Protein AF-A0A9X8H339-F1 (afdb_monomer)

Nearest PDB structures (foldseek):
  8std-assembly3_F  TM=6.159E-01  e=7.248E-11  Lactiplantibacillus plantarum WCFS1
  8soq-assembly2_D  TM=6.393E-01  e=2.946E-10  Lactiplantibacillus plantarum WCFS1
  8soq-assembly2_C  TM=6.244E-01  e=1.660E-10  Lactiplantibacillus plantarum WCFS1
  7mj0-assembly1_B  TM=6.118E-01  e=1.207E-10  Lactiplantibacillus plantarum WCFS1
  7mj0-assembly1_A  TM=6.128E-01  e=2.433E-10  Lactiplantibacillus plantarum WCFS1

Radius of gyration: 18.43 Å; Cα contacts (8 Å, |Δi|>4): 310; chains: 1; bounding box: 50×39×45 Å

Structure (mmCIF, N/CA/C/O backbone):
data_AF-A0A9X8H339-F1
#
_entry.id   AF-A0A9X8H339-F1
#
loop_
_atom_site.group_PDB
_atom_site.id
_atom_site.type_symbol
_atom_site.label_atom_id
_atom_site.label_alt_id
_atom_site.label_comp_id
_atom_site.label_asym_id
_atom_site.label_entity_id
_atom_site.label_seq_id
_atom_site.pdbx_PDB_ins_code
_atom_site.Cartn_x
_atom_site.Cartn_y
_atom_site.Cartn_z
_atom_site.occupancy
_atom_site.B_iso_or_equiv
_atom_site.auth_seq_id
_atom_site.auth_comp_id
_atom_site.auth_asym_id
_atom_site.auth_atom_id
_atom_site.pdbx_PDB_model_num
ATOM 1 N N . MET A 1 1 ? 5.764 -16.247 20.540 1.00 31.31 1 MET A N 1
ATOM 2 C CA . MET A 1 1 ? 5.070 -14.943 20.572 1.00 31.31 1 MET A CA 1
ATOM 3 C C . MET A 1 1 ? 5.717 -14.069 19.507 1.00 31.31 1 MET A C 1
ATOM 5 O O . MET A 1 1 ? 6.864 -13.682 19.676 1.00 31.31 1 MET A O 1
ATOM 9 N N . MET A 1 2 ? 5.077 -13.916 18.345 1.00 31.98 2 MET A N 1
ATOM 10 C CA . MET A 1 2 ? 5.675 -13.228 17.196 1.00 31.98 2 MET A CA 1
ATOM 11 C C . MET A 1 2 ? 5.585 -11.720 17.441 1.00 31.98 2 MET A C 1
ATOM 13 O O . MET A 1 2 ? 4.500 -11.147 17.387 1.00 31.98 2 MET A O 1
ATOM 17 N N . VAL A 1 3 ? 6.707 -11.090 17.791 1.00 35.66 3 VAL A N 1
ATOM 18 C CA . VAL A 1 3 ? 6.787 -9.631 17.896 1.00 35.66 3 VAL A CA 1
ATOM 19 C C . VAL A 1 3 ? 6.711 -9.101 16.470 1.00 35.66 3 VAL A C 1
ATOM 21 O O . VAL A 1 3 ? 7.669 -9.224 15.710 1.00 35.66 3 VAL A O 1
ATOM 24 N N . LEU A 1 4 ? 5.550 -8.580 16.073 1.00 46.91 4 LEU A N 1
ATOM 25 C CA . LEU A 1 4 ? 5.423 -7.888 14.796 1.00 46.91 4 LEU A CA 1
ATOM 26 C C . LEU A 1 4 ? 6.409 -6.704 14.808 1.00 46.91 4 LEU A C 1
ATOM 28 O O . LEU A 1 4 ? 6.420 -5.944 15.782 1.00 46.91 4 LEU A O 1
ATOM 32 N N . PRO A 1 5 ? 7.263 -6.538 13.781 1.00 50.25 5 PRO A N 1
ATOM 33 C CA . PRO A 1 5 ? 8.144 -5.381 13.703 1.00 50.25 5 PRO A CA 1
ATOM 34 C C . PRO A 1 5 ? 7.311 -4.093 13.759 1.00 50.25 5 PRO A C 1
ATOM 36 O O . PRO A 1 5 ? 6.172 -4.051 13.291 1.00 50.25 5 PRO A O 1
ATOM 39 N N . LYS A 1 6 ? 7.884 -3.027 14.333 1.00 44.62 6 LYS A N 1
ATOM 40 C CA . LYS A 1 6 ? 7.207 -1.759 14.690 1.00 44.62 6 LYS A CA 1
ATOM 41 C C . LYS A 1 6 ? 6.506 -1.021 13.528 1.00 44.62 6 LYS A C 1
ATOM 43 O O . LYS A 1 6 ? 5.862 -0.006 13.765 1.00 44.62 6 LYS A O 1
ATOM 48 N N . ALA A 1 7 ? 6.593 -1.521 12.297 1.00 52.75 7 ALA A N 1
ATOM 49 C CA . ALA A 1 7 ? 5.970 -0.975 11.094 1.00 52.75 7 ALA A CA 1
ATOM 50 C C . ALA A 1 7 ? 4.783 -1.823 10.590 1.00 52.75 7 ALA A C 1
ATOM 52 O O . ALA A 1 7 ? 4.589 -1.967 9.387 1.00 52.75 7 ALA A O 1
ATOM 53 N N . CYS A 1 8 ? 3.987 -2.427 11.478 1.00 55.97 8 CYS A N 1
ATOM 54 C CA . CYS A 1 8 ? 2.839 -3.208 11.024 1.00 55.97 8 CYS A CA 1
ATOM 55 C C . CYS A 1 8 ? 1.702 -2.269 10.583 1.00 55.97 8 CYS A C 1
ATOM 57 O O . CYS A 1 8 ? 1.096 -1.590 11.416 1.00 55.97 8 CYS A O 1
ATOM 59 N N . ALA A 1 9 ? 1.466 -2.201 9.270 1.00 64.31 9 ALA A N 1
ATOM 60 C CA . ALA A 1 9 ? 0.304 -1.567 8.667 1.00 64.31 9 ALA A CA 1
ATOM 61 C C . ALA A 1 9 ? -0.736 -2.640 8.314 1.00 64.31 9 ALA A C 1
ATOM 63 O O . ALA A 1 9 ? -0.375 -3.664 7.736 1.00 64.31 9 ALA A O 1
ATOM 64 N N . VAL A 1 10 ? -2.009 -2.426 8.643 1.00 66.06 10 VAL A N 1
ATOM 65 C CA . VAL A 1 10 ? -3.088 -3.352 8.282 1.00 66.06 10 VAL A CA 1
ATOM 66 C C . VAL A 1 10 ? -4.161 -2.626 7.507 1.00 66.06 10 VAL A C 1
ATOM 68 O O . VAL A 1 10 ? -4.623 -1.567 7.920 1.00 66.06 10 VAL A O 1
ATOM 71 N N . LEU A 1 11 ? -4.535 -3.225 6.384 1.00 70.75 11 LEU A N 1
ATOM 72 C CA . LEU A 1 11 ? -5.511 -2.732 5.433 1.00 70.75 11 LEU A CA 1
ATOM 73 C C . LEU A 1 11 ? -6.754 -3.623 5.490 1.00 70.75 11 LEU A C 1
ATOM 75 O O . LEU A 1 11 ? -6.644 -4.836 5.328 1.00 70.75 11 LEU A O 1
ATOM 79 N N . ALA A 1 12 ? -7.930 -3.023 5.658 1.00 66.69 12 ALA A N 1
ATOM 80 C CA . ALA A 1 12 ? -9.196 -3.692 5.382 1.00 66.69 12 ALA A CA 1
ATOM 81 C C . ALA A 1 12 ? -9.913 -2.988 4.233 1.00 66.69 12 ALA A C 1
ATOM 83 O O . ALA A 1 12 ? -10.006 -1.759 4.195 1.00 66.69 12 ALA A O 1
ATOM 84 N N . ARG A 1 13 ? -10.440 -3.792 3.308 1.00 69.12 13 ARG A N 1
ATOM 85 C CA . ARG A 1 13 ? -11.269 -3.336 2.196 1.00 69.12 13 ARG A CA 1
ATOM 86 C C . ARG A 1 13 ? -12.720 -3.736 2.448 1.00 69.12 13 ARG A C 1
ATOM 88 O O . ARG A 1 13 ? -12.998 -4.788 3.020 1.00 69.12 13 ARG A O 1
ATOM 95 N N . ARG A 1 14 ? -13.668 -2.899 2.035 1.00 61.62 14 ARG A N 1
ATOM 96 C CA . ARG A 1 14 ? -15.075 -3.288 1.913 1.00 61.62 14 ARG A CA 1
ATOM 97 C C . ARG A 1 14 ? -15.239 -4.089 0.619 1.00 61.62 14 ARG A C 1
ATOM 99 O O . ARG A 1 14 ? -14.966 -3.553 -0.452 1.00 61.62 14 ARG A O 1
ATOM 106 N N . SER A 1 15 ? -15.685 -5.347 0.700 1.00 49.88 15 SER A N 1
ATOM 107 C CA . SER A 1 15 ? -16.049 -6.130 -0.488 1.00 49.88 15 SER A CA 1
ATOM 108 C C . SER A 1 15 ? -17.088 -5.365 -1.316 1.00 49.88 15 SER A C 1
ATOM 110 O O . SER A 1 15 ? -18.237 -5.191 -0.911 1.00 49.88 15 SER A O 1
ATOM 112 N N . ALA A 1 16 ? -16.651 -4.837 -2.458 1.00 47.06 16 ALA A N 1
ATOM 113 C CA . ALA A 1 16 ? -17.465 -4.056 -3.379 1.00 47.06 16 ALA A CA 1
ATOM 114 C C . ALA A 1 16 ? -17.191 -4.511 -4.819 1.00 47.06 16 ALA A C 1
ATOM 116 O O . ALA A 1 16 ? -16.812 -3.724 -5.687 1.00 47.06 16 ALA A O 1
ATOM 117 N N . ARG A 1 17 ? -17.374 -5.806 -5.102 1.00 44.06 17 ARG A N 1
ATOM 118 C CA . ARG A 1 17 ? -17.583 -6.245 -6.487 1.00 44.06 17 ARG A CA 1
ATOM 119 C C . ARG A 1 17 ? -19.032 -5.926 -6.866 1.00 44.06 17 ARG A C 1
ATOM 121 O O . ARG A 1 17 ? -19.929 -6.689 -6.537 1.00 44.06 17 ARG A O 1
ATOM 128 N N . GLY A 1 18 ? -19.250 -4.779 -7.520 1.00 39.06 18 GLY A N 1
ATOM 129 C CA . GLY A 1 18 ? -20.513 -4.470 -8.213 1.00 39.06 18 GLY A CA 1
ATOM 130 C C . GLY A 1 18 ? -21.256 -3.182 -7.831 1.00 39.06 18 GLY A C 1
ATOM 131 O O . GLY A 1 18 ? -22.282 -2.906 -8.442 1.00 39.06 18 GLY A O 1
ATOM 132 N N . MET A 1 19 ? -20.779 -2.367 -6.882 1.00 38.16 19 MET A N 1
ATOM 133 C CA . MET A 1 19 ? -21.405 -1.062 -6.592 1.00 38.16 19 MET A CA 1
ATOM 134 C C . MET A 1 19 ? -20.791 0.053 -7.454 1.00 38.16 19 MET A C 1
ATOM 136 O O . MET A 1 19 ? -19.574 0.046 -7.669 1.00 38.16 19 MET A O 1
ATOM 140 N N . PRO A 1 20 ? -21.589 1.027 -7.939 1.00 36.12 20 PRO A N 1
ATOM 141 C CA . PRO A 1 20 ? -21.062 2.182 -8.649 1.00 36.12 20 PRO A CA 1
ATOM 142 C C . PRO A 1 20 ? -20.087 2.911 -7.726 1.00 36.12 20 PRO A C 1
ATOM 144 O O . PRO A 1 20 ? -20.455 3.384 -6.650 1.00 36.12 20 PRO A O 1
ATOM 147 N N . ARG A 1 21 ? -18.813 2.958 -8.133 1.00 48.00 21 ARG A N 1
ATOM 148 C CA . ARG A 1 21 ? -17.798 3.733 -7.425 1.00 48.00 21 ARG A CA 1
ATOM 149 C C . ARG A 1 21 ? -18.290 5.182 -7.461 1.00 48.00 21 ARG A C 1
ATOM 151 O O . ARG A 1 21 ? -18.420 5.732 -8.555 1.00 48.00 21 ARG A O 1
ATOM 158 N N . LEU A 1 22 ? -18.554 5.803 -6.308 1.00 44.34 22 LEU A N 1
ATOM 159 C CA . LEU A 1 22 ? -18.724 7.259 -6.182 1.00 44.34 22 LEU A CA 1
ATOM 160 C C . LEU A 1 22 ? -17.358 7.919 -6.446 1.00 44.34 22 LEU A C 1
ATOM 162 O O . LEU A 1 22 ? -16.719 8.490 -5.574 1.00 44.34 22 LEU A O 1
ATOM 166 N N . ARG A 1 23 ? -16.845 7.719 -7.661 1.00 48.94 23 ARG A N 1
ATOM 167 C CA . ARG A 1 23 ? -15.574 8.231 -8.169 1.00 48.94 23 ARG A CA 1
ATOM 168 C C . ARG A 1 23 ? -15.716 9.596 -8.769 1.00 48.94 23 ARG A C 1
ATOM 170 O O . ARG A 1 23 ? -14.714 10.259 -8.994 1.00 48.94 23 ARG A O 1
ATOM 177 N N . THR A 1 24 ? -16.939 9.984 -9.076 1.00 49.03 24 THR A N 1
ATOM 178 C CA . THR A 1 24 ? -17.231 11.320 -9.522 1.00 49.03 24 THR A CA 1
ATOM 179 C C . THR A 1 24 ? -17.075 12.197 -8.283 1.00 49.03 24 THR A C 1
ATOM 181 O O . THR A 1 24 ? -17.948 12.126 -7.416 1.00 49.03 24 THR A O 1
ATOM 184 N N . PRO A 1 25 ? -15.983 12.982 -8.130 1.00 56.19 25 PRO A N 1
ATOM 185 C CA . PRO A 1 25 ? -15.958 13.970 -7.062 1.00 56.19 25 PRO A CA 1
ATOM 186 C C . PRO A 1 25 ? -17.242 14.783 -7.199 1.00 56.19 25 PRO A C 1
ATOM 188 O O . PRO A 1 25 ? -17.664 15.050 -8.326 1.00 56.19 25 PRO A O 1
ATOM 191 N N . ILE A 1 26 ? -17.887 15.130 -6.084 1.00 57.97 26 ILE A N 1
ATOM 192 C CA . ILE A 1 26 ? -19.195 15.810 -6.074 1.00 57.97 26 ILE A CA 1
ATOM 193 C C . ILE A 1 26 ? -19.231 16.960 -7.094 1.00 57.97 26 ILE A C 1
ATOM 195 O O . ILE A 1 26 ? -20.193 17.097 -7.844 1.00 57.97 26 ILE A O 1
ATOM 199 N N . ARG A 1 27 ? -18.106 17.669 -7.256 1.00 48.25 27 ARG A N 1
ATOM 200 C CA . ARG A 1 27 ? -17.873 18.648 -8.324 1.00 48.25 27 ARG A CA 1
ATOM 201 C C . ARG A 1 27 ? -18.231 18.137 -9.731 1.00 48.25 27 ARG A C 1
ATOM 203 O O . ARG A 1 27 ? -19.024 18.759 -10.425 1.00 48.25 27 ARG A O 1
ATOM 210 N N . THR A 1 28 ? -17.682 17.007 -10.164 1.00 53.22 28 THR A N 1
ATOM 211 C CA . THR A 1 28 ? -17.949 16.404 -11.482 1.00 53.22 28 THR A CA 1
ATOM 212 C C . THR A 1 28 ? -19.387 15.869 -11.600 1.00 53.22 28 THR A C 1
ATOM 214 O O . THR A 1 28 ? -19.954 15.878 -12.692 1.00 53.22 28 THR A O 1
ATOM 217 N N . ALA A 1 29 ? -20.018 15.460 -10.493 1.00 57.97 29 ALA A N 1
ATOM 218 C CA . ALA A 1 29 ? -21.404 14.977 -10.484 1.00 57.97 29 ALA A CA 1
ATOM 219 C C . ALA A 1 29 ? -22.406 16.137 -10.623 1.00 57.97 29 ALA A C 1
ATOM 221 O O . ALA A 1 29 ? -23.411 16.019 -11.321 1.00 57.97 29 ALA A O 1
ATOM 222 N N . MET A 1 30 ? -22.085 17.293 -10.033 1.00 57.78 30 MET A N 1
ATOM 223 C CA . MET A 1 30 ? -22.832 18.539 -10.222 1.00 57.78 30 MET A CA 1
ATOM 224 C C . MET A 1 30 ? -22.674 19.074 -11.650 1.00 57.78 30 MET A C 1
ATOM 226 O O . MET A 1 30 ? -23.666 19.434 -12.279 1.00 57.78 30 MET A O 1
ATOM 230 N N . TYR A 1 31 ? -21.450 19.062 -12.201 1.00 56.56 31 TYR A N 1
ATOM 231 C CA . TYR A 1 31 ? -21.192 19.496 -13.585 1.00 56.56 31 TYR A CA 1
ATOM 232 C C . TYR A 1 31 ? -21.879 18.621 -14.642 1.00 56.56 31 TYR A C 1
ATOM 234 O O . TYR A 1 31 ? -22.196 19.113 -15.719 1.00 56.56 31 TYR A O 1
ATOM 242 N N . SER A 1 32 ? -22.128 17.345 -14.343 1.00 58.62 32 SER A N 1
ATOM 243 C CA . SER A 1 32 ? -22.865 16.426 -15.223 1.00 58.62 32 SER A CA 1
ATOM 244 C C . SER A 1 32 ? -24.382 16.420 -14.976 1.00 58.62 32 SER A C 1
ATOM 246 O O . SER A 1 32 ? -25.082 15.589 -15.548 1.00 58.62 32 SER A O 1
ATOM 248 N N . SER A 1 33 ? -24.896 17.329 -14.132 1.00 57.75 33 SER A N 1
ATOM 249 C CA . SER A 1 33 ? -26.310 17.415 -13.720 1.00 57.75 33 SER A CA 1
ATOM 250 C C . SER A 1 33 ? -26.872 16.129 -13.092 1.00 57.75 33 SER A C 1
ATOM 252 O O . SER A 1 33 ? -28.084 15.935 -13.049 1.00 57.75 33 SER A O 1
ATOM 254 N N . GLN A 1 34 ? -26.006 15.249 -12.580 1.00 63.75 34 GLN A N 1
ATOM 255 C CA . GLN A 1 34 ? -26.404 13.974 -11.974 1.00 63.75 34 GLN A CA 1
ATOM 256 C C . GLN A 1 34 ? -26.888 14.130 -10.523 1.00 63.75 34 GLN A C 1
ATOM 258 O O . GLN A 1 34 ? -27.568 13.247 -10.002 1.00 63.75 34 GLN A O 1
ATOM 263 N N . VAL A 1 35 ? -26.550 15.242 -9.861 1.00 71.00 35 VAL A N 1
ATOM 264 C CA . VAL A 1 35 ? -26.912 15.535 -8.465 1.00 71.00 35 VAL A CA 1
ATOM 265 C C . VAL A 1 35 ? -27.247 17.025 -8.332 1.00 71.00 35 VAL A C 1
ATOM 267 O O . VAL A 1 35 ? -26.540 17.869 -8.886 1.00 71.00 35 VAL A O 1
ATOM 270 N N . SER A 1 36 ? -28.323 17.365 -7.609 1.00 78.69 36 SER A N 1
ATOM 271 C CA . SER A 1 36 ? -28.657 18.762 -7.301 1.00 78.69 36 SER A CA 1
ATOM 272 C C . SER A 1 36 ? -27.658 19.362 -6.311 1.00 78.69 36 SER A C 1
ATOM 274 O O . SER A 1 36 ? -27.065 18.651 -5.503 1.00 78.69 36 SER A O 1
ATOM 276 N N . VAL A 1 37 ? -27.501 20.689 -6.331 1.00 76.25 37 VAL A N 1
ATOM 277 C CA . VAL A 1 37 ? -26.594 21.390 -5.405 1.00 76.25 37 VAL A CA 1
ATOM 278 C C . VAL A 1 37 ? -26.942 21.110 -3.944 1.00 76.25 37 VAL A C 1
ATOM 280 O O . VAL A 1 37 ? -26.048 20.839 -3.151 1.00 76.25 37 VAL A O 1
ATOM 283 N N . SER A 1 38 ? -28.236 21.108 -3.616 1.00 78.56 38 SER A N 1
ATOM 284 C CA . SER A 1 38 ? -28.731 20.796 -2.273 1.00 78.56 38 SER A CA 1
ATOM 285 C C . SER A 1 38 ? -28.337 19.390 -1.829 1.00 78.56 38 SER A C 1
ATOM 287 O O . SER A 1 38 ? -27.698 19.234 -0.799 1.00 78.56 38 SER A O 1
ATOM 289 N N . LYS A 1 39 ? -28.612 18.377 -2.657 1.00 77.31 39 LYS A N 1
ATOM 290 C CA . LYS A 1 39 ? -28.282 16.985 -2.347 1.00 77.31 39 LYS A CA 1
ATOM 291 C C . LYS A 1 39 ? -26.773 16.771 -2.218 1.00 77.31 39 LYS A C 1
ATOM 293 O O . LYS A 1 39 ? -26.328 16.071 -1.324 1.00 77.31 39 LYS A O 1
ATOM 298 N N . ALA A 1 40 ? -25.985 17.408 -3.082 1.00 68.38 40 ALA A N 1
ATOM 299 C CA . ALA A 1 40 ? -24.530 17.384 -2.999 1.00 68.38 40 ALA A CA 1
ATOM 300 C C . ALA A 1 40 ? -24.001 17.990 -1.685 1.00 68.38 40 ALA A C 1
ATOM 302 O O . ALA A 1 40 ? -23.026 17.484 -1.137 1.00 68.38 40 ALA A O 1
ATOM 303 N N . MET A 1 41 ? -24.630 19.060 -1.188 1.00 73.25 41 MET A N 1
ATOM 304 C CA . MET A 1 41 ? -24.301 19.666 0.106 1.00 73.25 41 MET A CA 1
ATOM 305 C C . MET A 1 41 ? -24.734 18.781 1.277 1.00 73.25 41 MET A C 1
ATOM 307 O O . MET A 1 41 ? -23.955 18.615 2.210 1.00 73.25 41 MET A O 1
ATOM 311 N N . ASP A 1 42 ? -25.916 18.170 1.209 1.00 77.94 42 ASP A N 1
ATOM 312 C CA . ASP A 1 42 ? -26.395 17.235 2.233 1.00 77.94 42 ASP A CA 1
ATOM 313 C C . ASP A 1 42 ? -25.473 16.008 2.333 1.00 77.94 42 ASP A C 1
ATOM 315 O O . ASP A 1 42 ? -25.023 15.659 3.424 1.00 77.94 42 ASP A O 1
ATOM 319 N N . ASP A 1 43 ? -25.104 15.414 1.192 1.00 70.38 43 ASP A N 1
ATOM 320 C CA . ASP A 1 43 ? -24.156 14.295 1.115 1.00 70.38 43 ASP A CA 1
ATOM 321 C C . ASP A 1 43 ? -22.758 14.699 1.634 1.00 70.38 43 ASP A C 1
ATOM 323 O O . ASP A 1 43 ? -22.074 13.900 2.272 1.00 70.38 43 ASP A O 1
ATOM 327 N N . TRP A 1 44 ? -22.323 15.942 1.391 1.00 68.12 44 TRP A N 1
ATOM 328 C CA . TRP A 1 44 ? -21.041 16.469 1.877 1.00 68.12 44 TRP A CA 1
ATOM 329 C C . TRP A 1 44 ? -21.029 16.701 3.394 1.00 68.12 44 TRP A C 1
ATOM 331 O O . TRP A 1 44 ? -20.048 16.374 4.067 1.00 68.12 44 TRP A O 1
ATOM 341 N N . ASN A 1 45 ? -22.118 17.241 3.937 1.00 74.00 45 ASN A N 1
ATOM 342 C CA . ASN A 1 45 ? -22.284 17.468 5.372 1.00 74.00 45 ASN A CA 1
AT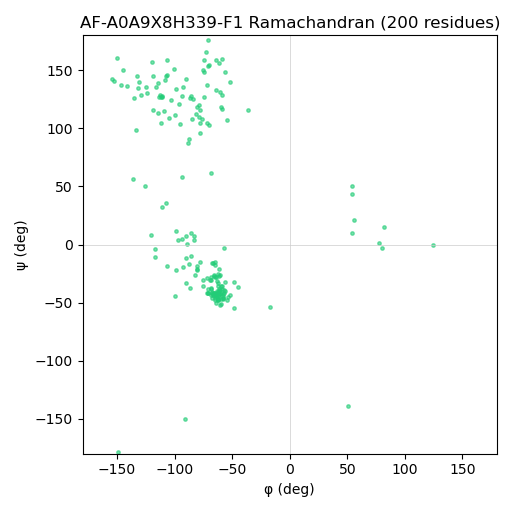OM 343 C C . ASN A 1 45 ? -22.487 16.147 6.127 1.00 74.00 45 ASN A C 1
ATOM 345 O O . ASN A 1 45 ? -22.057 16.011 7.264 1.00 74.00 45 ASN A O 1
ATOM 349 N N . ALA A 1 46 ? -23.056 15.123 5.489 1.00 68.75 46 ALA A N 1
ATOM 350 C CA . ALA A 1 46 ? -23.154 13.786 6.074 1.00 68.75 46 ALA A CA 1
ATOM 351 C C . ALA A 1 46 ? -21.788 13.087 6.256 1.00 68.75 46 ALA A C 1
ATOM 353 O O . ALA A 1 46 ? -21.698 12.108 6.993 1.00 68.75 46 ALA A O 1
ATOM 354 N N . LEU A 1 47 ? -20.726 13.571 5.595 1.00 62.41 47 LEU A N 1
ATOM 355 C CA . LEU A 1 47 ? -19.338 13.119 5.785 1.00 62.41 47 LEU A CA 1
ATOM 356 C C . LEU A 1 47 ? -18.596 13.905 6.880 1.00 62.41 47 LEU A C 1
ATOM 358 O O . LEU A 1 47 ? -17.396 13.698 7.082 1.00 62.41 47 LEU A O 1
ATOM 362 N N . GLU A 1 48 ? -19.268 14.861 7.519 1.00 64.81 48 GLU A N 1
ATOM 363 C CA . GLU A 1 48 ? -18.677 15.746 8.512 1.00 64.81 48 GLU A CA 1
ATOM 364 C C . GLU A 1 48 ? -18.363 15.002 9.824 1.00 64.81 48 GLU A C 1
ATOM 366 O O . GLU A 1 48 ? -18.928 13.958 10.131 1.00 64.81 48 GLU A O 1
ATOM 371 N N . TYR A 1 49 ? -17.370 15.524 10.544 1.00 60.09 49 TYR A N 1
ATOM 372 C CA . TYR A 1 49 ? -16.649 14.910 11.660 1.00 60.09 49 TYR A CA 1
ATOM 373 C C . TYR A 1 49 ? -17.467 14.016 12.610 1.00 60.09 49 TYR A C 1
ATOM 375 O O . TYR A 1 49 ? -18.253 14.515 13.413 1.00 60.09 49 TYR A O 1
ATOM 383 N N . ASP A 1 50 ? -17.130 12.723 12.651 1.00 63.50 50 ASP A N 1
ATOM 384 C CA . ASP A 1 50 ? -17.472 11.851 13.778 1.00 63.50 50 ASP A CA 1
ATOM 385 C C . ASP A 1 50 ? -16.391 12.015 14.861 1.00 63.50 50 ASP A C 1
ATOM 387 O O . ASP A 1 50 ? -15.242 11.579 14.708 1.00 63.50 50 ASP A O 1
ATOM 391 N N . VAL A 1 51 ? -16.743 12.678 15.964 1.00 61.56 51 VAL A N 1
ATOM 392 C CA . VAL A 1 51 ? -15.959 12.610 17.202 1.00 61.56 51 VAL A CA 1
ATOM 393 C C . VAL A 1 51 ? -16.322 11.295 17.884 1.00 61.56 51 VAL A C 1
ATOM 395 O O . VAL A 1 51 ? -17.445 11.111 18.349 1.00 61.56 51 VAL A O 1
ATOM 398 N N . LEU A 1 52 ? -15.376 10.359 17.898 1.00 72.56 52 LEU A N 1
ATOM 399 C CA . LEU A 1 52 ? -15.515 9.096 18.609 1.00 72.56 52 LEU A CA 1
ATOM 400 C C . LEU A 1 52 ? -15.032 9.300 20.039 1.00 72.56 52 LEU A C 1
ATOM 402 O O . LEU A 1 52 ? -13.841 9.145 20.332 1.00 72.56 52 LEU A O 1
ATOM 406 N N . GLU A 1 53 ? -15.979 9.664 20.902 1.00 71.81 53 GLU A N 1
ATOM 407 C CA . GLU A 1 53 ? -15.732 9.929 22.322 1.00 71.81 53 GLU A CA 1
ATOM 408 C C . GLU A 1 53 ? -14.553 10.913 22.505 1.00 71.81 53 GLU A C 1
ATOM 410 O O . GLU A 1 53 ? -14.420 11.870 21.743 1.00 71.81 53 GLU A O 1
ATOM 415 N N . ASP A 1 54 ? -13.670 10.677 23.480 1.00 78.25 54 ASP A N 1
ATOM 416 C CA . ASP A 1 54 ? -12.536 11.560 23.789 1.00 78.25 54 ASP A CA 1
ATOM 417 C C . ASP A 1 54 ? -11.206 11.115 23.145 1.00 78.25 54 ASP A C 1
ATOM 419 O O . ASP A 1 54 ? -10.159 11.711 23.404 1.00 78.25 54 ASP A O 1
ATOM 423 N N . PHE A 1 55 ? -11.201 10.058 22.321 1.00 78.06 55 PHE A N 1
ATOM 424 C CA . PHE A 1 55 ? -9.954 9.422 21.862 1.00 78.06 55 PHE A CA 1
ATOM 425 C C . PHE A 1 55 ? -9.696 9.487 20.351 1.00 78.06 55 PHE A C 1
ATOM 427 O O . PHE A 1 55 ? -8.579 9.172 19.918 1.00 78.06 55 PHE A O 1
ATOM 434 N N . ALA A 1 56 ? -10.672 9.895 19.531 1.00 82.81 56 ALA A N 1
ATOM 435 C CA . ALA A 1 56 ? -10.447 10.130 18.106 1.00 82.81 56 ALA A CA 1
ATOM 436 C C . ALA A 1 56 ? -11.425 11.141 17.497 1.00 82.81 56 ALA A C 1
ATOM 438 O O . ALA A 1 56 ? -12.620 11.136 17.771 1.00 82.81 56 ALA A O 1
ATOM 439 N N . LYS A 1 57 ? -10.908 11.964 16.584 1.00 84.81 57 LYS A N 1
ATOM 440 C CA . LYS A 1 57 ? -11.697 12.844 15.722 1.00 84.81 57 LYS A CA 1
ATOM 441 C C . LYS A 1 57 ? -11.438 12.440 14.279 1.00 84.81 57 LYS A C 1
ATOM 443 O O . LYS A 1 57 ? -10.298 12.539 13.837 1.00 84.81 57 LYS A O 1
ATOM 448 N N . LEU A 1 58 ? -12.468 11.969 13.581 1.00 84.12 58 LEU A N 1
ATOM 449 C CA . LEU A 1 58 ? -12.337 11.476 12.211 1.00 84.12 58 LEU A CA 1
ATOM 450 C C . LEU A 1 58 ? -12.643 12.577 11.199 1.00 84.12 58 LEU A C 1
ATOM 452 O O . LEU A 1 58 ? -13.708 13.187 11.250 1.00 84.12 58 LEU A O 1
ATOM 456 N N . ASP A 1 59 ? -11.741 12.797 10.243 1.00 83.12 59 ASP A N 1
ATOM 457 C CA . ASP A 1 59 ? -12.017 13.638 9.071 1.00 83.12 59 ASP A CA 1
ATOM 458 C C . ASP A 1 59 ? -12.626 12.793 7.941 1.00 83.12 59 ASP A C 1
ATOM 460 O O . ASP A 1 59 ? -11.927 12.281 7.059 1.00 83.12 59 ASP A O 1
ATOM 464 N N . GLY A 1 60 ? -13.955 12.641 7.962 1.00 77.88 60 GLY A N 1
ATOM 465 C CA . GLY A 1 60 ? -14.702 11.873 6.956 1.00 77.88 60 GLY A CA 1
ATOM 466 C C . GLY A 1 60 ? -14.650 12.468 5.543 1.00 77.88 60 GLY A C 1
ATOM 467 O O . GLY A 1 60 ? -14.870 11.758 4.561 1.00 77.88 60 GLY A O 1
ATOM 468 N N . GLN A 1 61 ? -14.277 13.742 5.408 1.00 77.38 61 GLN A N 1
ATOM 469 C CA . GLN A 1 61 ? -14.158 14.428 4.121 1.00 77.38 61 GLN A CA 1
ATOM 470 C C . GLN A 1 61 ? -12.761 14.303 3.499 1.00 77.38 6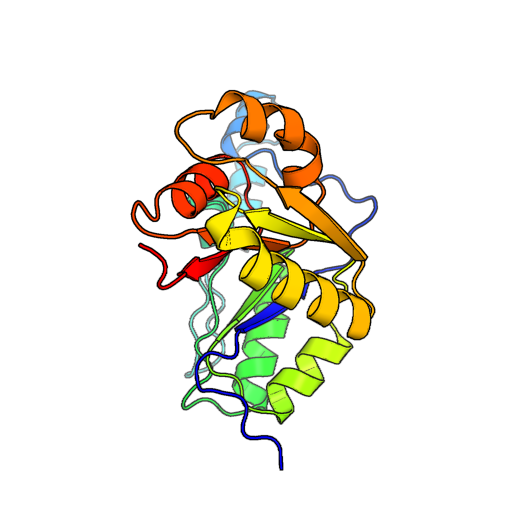1 GLN A C 1
ATOM 472 O O . GLN A 1 61 ? -12.583 14.635 2.322 1.00 77.38 61 GLN A O 1
ATOM 477 N N . ARG A 1 62 ? -11.755 13.819 4.240 1.00 81.50 62 ARG A N 1
ATOM 478 C CA . ARG A 1 62 ? -10.370 13.739 3.752 1.00 81.50 62 ARG A CA 1
ATOM 479 C C . ARG A 1 62 ? -10.258 12.980 2.436 1.00 81.50 62 ARG A C 1
ATOM 481 O O . ARG A 1 62 ? -9.663 13.498 1.495 1.00 81.50 62 ARG A O 1
ATOM 488 N N . ALA A 1 63 ? -10.888 11.808 2.338 1.00 78.50 63 ALA A N 1
ATOM 489 C CA . ALA A 1 63 ? -10.845 10.985 1.132 1.00 78.50 63 ALA A CA 1
ATOM 490 C C . ALA A 1 63 ? -11.395 11.724 -0.099 1.00 78.50 63 ALA A C 1
ATOM 492 O O . ALA A 1 63 ? -10.813 11.632 -1.178 1.00 78.50 63 ALA A O 1
ATOM 493 N N . ALA A 1 64 ? -12.457 12.518 0.064 1.00 75.50 64 ALA A N 1
ATOM 494 C CA . ALA A 1 64 ? -13.022 13.320 -1.018 1.00 75.50 64 ALA A CA 1
ATOM 495 C C . ALA A 1 64 ? -12.085 14.458 -1.465 1.00 75.50 64 ALA A C 1
ATOM 497 O O . ALA A 1 64 ? -12.098 14.837 -2.636 1.00 75.50 64 ALA A O 1
ATOM 498 N N . ARG A 1 65 ? -11.263 14.996 -0.552 1.00 79.25 65 ARG A N 1
ATOM 499 C CA . ARG A 1 65 ? -10.317 16.088 -0.844 1.00 79.25 65 ARG A CA 1
ATOM 500 C C . ARG A 1 65 ? -8.968 15.598 -1.371 1.00 79.25 65 ARG A C 1
ATOM 502 O O . ARG A 1 65 ? -8.385 16.261 -2.222 1.00 79.25 65 ARG A O 1
ATOM 509 N N . THR A 1 66 ? -8.459 14.474 -0.866 1.00 77.50 66 THR A N 1
ATOM 510 C CA . THR A 1 66 ? -7.083 14.009 -1.129 1.00 77.50 66 THR A CA 1
ATOM 511 C C . THR A 1 66 ? -7.009 12.678 -1.872 1.00 77.50 66 THR A C 1
ATOM 513 O O . THR A 1 66 ? -5.914 12.225 -2.184 1.00 77.50 66 THR A O 1
ATOM 516 N N . GLY A 1 67 ? -8.144 12.024 -2.135 1.00 73.81 67 GLY A N 1
ATOM 517 C CA . GLY A 1 67 ? -8.201 10.720 -2.801 1.00 73.81 67 GLY A CA 1
ATOM 518 C C . GLY A 1 67 ? -7.845 9.525 -1.909 1.00 73.81 67 GLY A C 1
ATOM 519 O O . GLY A 1 67 ? -7.859 8.398 -2.396 1.00 73.81 67 GLY A O 1
ATOM 520 N N . PHE A 1 68 ? -7.549 9.743 -0.621 1.00 77.69 68 PHE A N 1
ATOM 521 C CA . PHE A 1 68 ? -7.203 8.686 0.334 1.00 77.69 68 PHE A CA 1
ATOM 522 C C . PHE A 1 68 ? -7.711 9.027 1.750 1.00 77.69 68 PHE A C 1
ATOM 524 O O . PHE A 1 68 ? -7.589 10.185 2.162 1.00 77.69 68 PHE A O 1
ATOM 531 N N . PRO A 1 69 ? -8.295 8.066 2.492 1.00 82.31 69 PRO A N 1
ATOM 532 C CA . PRO A 1 69 ? -8.825 8.296 3.838 1.00 82.31 69 PRO A CA 1
ATOM 533 C C . PRO A 1 69 ? -7.729 8.505 4.888 1.00 82.31 69 PRO A C 1
ATOM 535 O O . PRO A 1 69 ? -6.534 8.407 4.610 1.00 82.31 69 PRO A O 1
ATOM 538 N N . GLU A 1 70 ? -8.131 8.806 6.123 1.00 85.00 70 GLU A N 1
ATOM 539 C CA . GLU A 1 70 ? -7.186 8.856 7.240 1.00 85.00 70 GLU A CA 1
ATOM 540 C C . GLU A 1 70 ? -6.546 7.493 7.532 1.00 85.00 70 GLU A C 1
ATOM 542 O O . GLU A 1 70 ? -7.059 6.431 7.176 1.00 85.00 70 GLU A O 1
ATOM 547 N N . VAL A 1 71 ? -5.393 7.545 8.194 1.00 87.62 71 VAL A N 1
ATOM 548 C CA . VAL A 1 71 ? -4.670 6.367 8.668 1.00 87.62 71 VAL A CA 1
ATOM 549 C C . VAL A 1 71 ? -4.703 6.359 10.188 1.00 87.62 71 VAL A C 1
ATOM 551 O O . VAL A 1 71 ? -4.324 7.336 10.833 1.00 87.62 71 VAL A O 1
ATOM 554 N N . VAL A 1 72 ? -5.118 5.237 10.771 1.00 88.75 72 VAL A N 1
ATOM 555 C CA . VAL A 1 72 ? -5.196 5.061 12.220 1.00 88.75 72 VAL A CA 1
ATOM 556 C C . VAL A 1 72 ? -3.803 4.802 12.782 1.00 88.75 72 VAL A C 1
ATOM 558 O O . VAL A 1 72 ? -3.175 3.783 12.501 1.00 88.75 72 VAL A O 1
ATOM 561 N N . TYR A 1 73 ? -3.305 5.709 13.613 1.00 89.12 73 TYR A N 1
ATOM 562 C CA . TYR A 1 73 ? -2.119 5.451 14.428 1.00 89.12 73 TYR A CA 1
ATOM 563 C C . TYR A 1 73 ? -2.516 4.656 15.679 1.00 89.12 73 TYR A C 1
ATOM 565 O O . TYR A 1 73 ? -3.243 5.188 16.522 1.00 89.12 73 TYR A O 1
ATOM 573 N N . SER A 1 74 ? -2.081 3.397 15.796 1.00 88.81 74 SER A N 1
ATOM 574 C CA . SER A 1 74 ? -2.581 2.469 16.832 1.00 88.81 74 SER A CA 1
ATOM 575 C C . SER A 1 74 ? -1.754 2.458 18.116 1.00 88.81 74 SER A C 1
ATOM 577 O O . SER A 1 74 ? -2.245 2.026 19.154 1.00 88.81 74 SER A O 1
ATOM 579 N N . GLU A 1 75 ? -0.507 2.929 18.081 1.00 88.44 75 GLU A N 1
ATOM 580 C CA . GLU A 1 75 ? 0.343 2.935 19.273 1.00 88.44 75 GLU A CA 1
ATOM 581 C C . GLU A 1 75 ? -0.237 3.864 20.351 1.00 88.44 75 GLU A C 1
ATOM 583 O O . GLU A 1 75 ? -0.654 4.990 20.070 1.00 88.44 75 GLU A O 1
ATOM 588 N N . GLY A 1 76 ? -0.286 3.362 21.586 1.00 87.12 76 GLY A N 1
ATOM 589 C CA . GLY A 1 76 ? -0.897 4.050 22.724 1.00 87.12 76 GLY A CA 1
ATOM 590 C C . GLY A 1 76 ? -2.425 3.944 22.798 1.00 87.12 76 GLY A C 1
ATOM 591 O O . GLY A 1 76 ? -2.995 4.435 23.768 1.00 87.12 76 GLY A O 1
ATOM 592 N N . LYS A 1 77 ? -3.090 3.300 21.826 1.00 88.50 77 LYS A N 1
ATOM 593 C CA . LYS A 1 77 ? -4.537 3.027 21.858 1.00 88.50 77 LYS A CA 1
ATOM 594 C C . LYS A 1 77 ? -4.826 1.590 22.282 1.00 88.50 77 LYS A C 1
ATOM 596 O O . LYS A 1 77 ? -4.039 0.681 22.014 1.00 88.50 77 LYS A O 1
ATOM 601 N N . THR A 1 78 ? -5.978 1.377 22.912 1.00 90.25 78 THR A N 1
ATOM 602 C CA . THR A 1 78 ? -6.471 0.027 23.217 1.00 90.25 78 THR A CA 1
ATOM 603 C C . THR A 1 78 ? -7.010 -0.657 21.956 1.00 90.25 78 THR A C 1
ATOM 605 O O . THR A 1 78 ? -7.375 0.002 20.980 1.00 90.25 78 THR A O 1
ATOM 608 N N . THR A 1 79 ? -7.091 -1.991 21.968 1.00 87.56 79 THR A N 1
ATOM 609 C CA . THR A 1 79 ? -7.666 -2.774 20.858 1.00 87.56 79 THR A CA 1
ATOM 610 C C . THR A 1 79 ? -9.095 -2.332 20.532 1.00 87.56 79 THR A C 1
ATOM 612 O O . THR A 1 79 ? -9.432 -2.185 19.356 1.00 87.56 79 THR A O 1
ATOM 615 N N . ASP A 1 80 ? -9.905 -2.041 21.551 1.00 87.50 80 ASP A N 1
ATOM 616 C CA . ASP A 1 80 ? -11.284 -1.575 21.374 1.00 87.50 80 ASP A CA 1
ATOM 617 C C . ASP A 1 80 ? -11.330 -0.190 20.729 1.00 87.50 80 ASP A C 1
ATOM 619 O O . ASP A 1 80 ? -12.065 0.009 19.768 1.00 87.50 80 ASP A O 1
ATOM 623 N N . GLN A 1 81 ? -10.480 0.746 21.166 1.00 89.31 81 GLN A N 1
ATOM 624 C CA . GLN A 1 81 ? -10.395 2.076 20.553 1.00 89.31 81 GLN A CA 1
ATOM 625 C C . GLN A 1 81 ? -10.028 1.991 19.070 1.00 89.31 81 GLN A C 1
ATOM 627 O O . GLN A 1 81 ? -10.667 2.626 18.231 1.00 89.31 81 GLN A O 1
ATOM 632 N N . VAL A 1 82 ? -9.018 1.185 18.724 1.00 88.56 82 VAL A N 1
ATOM 633 C CA . VAL A 1 82 ? -8.600 1.004 17.325 1.00 88.56 82 VAL A CA 1
ATOM 634 C C . VAL A 1 82 ? -9.716 0.361 16.503 1.00 88.56 82 VAL A C 1
ATOM 636 O O . VAL A 1 82 ? -9.987 0.801 15.386 1.00 88.56 82 VAL A O 1
ATOM 639 N N . THR A 1 83 ? -10.401 -0.637 17.058 1.00 84.69 83 THR A N 1
ATOM 640 C CA . THR A 1 83 ? -11.509 -1.322 16.383 1.00 84.69 83 THR A CA 1
ATOM 641 C C . THR A 1 83 ? -12.683 -0.376 16.146 1.00 84.69 83 THR A C 1
ATOM 643 O O . THR A 1 83 ? -13.179 -0.302 15.023 1.00 84.69 83 THR A O 1
ATOM 646 N N . THR A 1 84 ? -13.079 0.407 17.150 1.00 87.75 84 THR A N 1
ATOM 647 C CA . THR A 1 84 ? -14.142 1.415 17.037 1.00 87.75 84 THR A CA 1
ATOM 648 C C . THR A 1 84 ? -13.822 2.439 15.951 1.00 87.75 84 THR A C 1
ATOM 650 O O . THR A 1 84 ? -14.677 2.724 15.110 1.00 87.75 84 THR A O 1
ATOM 653 N N . ILE A 1 85 ? -12.575 2.923 15.897 1.00 88.50 85 ILE A N 1
ATOM 654 C CA . ILE A 1 85 ? -12.117 3.833 14.839 1.00 88.50 85 ILE A CA 1
ATOM 655 C C . ILE A 1 85 ? -12.243 3.175 13.461 1.00 88.50 85 ILE A C 1
ATOM 657 O O . ILE A 1 85 ? -12.854 3.746 12.559 1.00 88.50 85 ILE A O 1
ATOM 661 N N . LEU A 1 86 ? -11.701 1.968 13.283 1.00 85.06 86 LEU A N 1
ATOM 662 C CA . LEU A 1 86 ? -11.716 1.280 11.990 1.00 85.06 86 LEU A CA 1
ATOM 663 C C . LEU A 1 86 ? -13.140 0.974 11.509 1.00 85.06 86 LEU A C 1
ATOM 665 O O . LEU A 1 86 ? -13.438 1.149 10.327 1.00 85.06 86 LEU A O 1
ATOM 669 N N . VAL A 1 87 ? -14.030 0.555 12.413 1.00 82.31 87 VAL A N 1
ATOM 670 C CA . VAL A 1 87 ? -15.443 0.289 12.108 1.00 82.31 87 VAL A CA 1
ATOM 671 C C . VAL A 1 87 ? -16.166 1.570 11.700 1.00 82.31 87 VAL A C 1
ATOM 673 O O . VAL A 1 87 ? -16.897 1.559 10.709 1.00 82.31 87 VAL A O 1
ATOM 676 N N . ALA A 1 88 ? -15.945 2.678 12.411 1.00 84.06 88 ALA A N 1
ATOM 677 C CA . ALA A 1 88 ? -16.516 3.970 12.046 1.00 84.06 88 ALA A CA 1
ATOM 678 C C . ALA A 1 88 ? -16.018 4.437 10.670 1.00 84.06 88 ALA A C 1
ATOM 680 O O . ALA A 1 88 ? -16.826 4.757 9.799 1.00 84.06 88 ALA A O 1
ATOM 681 N N . MET A 1 89 ? -14.707 4.369 10.419 1.00 83.50 89 MET A N 1
ATOM 682 C CA . MET A 1 89 ? -14.120 4.756 9.133 1.00 83.50 89 MET A CA 1
ATOM 683 C C . MET A 1 89 ? -14.617 3.891 7.967 1.00 83.50 89 MET A C 1
ATOM 685 O O . MET A 1 89 ? -14.788 4.406 6.862 1.00 83.50 89 MET A O 1
ATOM 689 N N . LYS A 1 90 ? -14.902 2.600 8.190 1.00 79.56 90 LYS A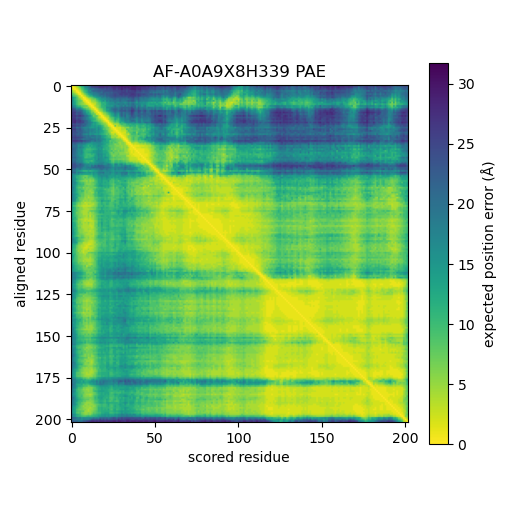 N 1
ATOM 690 C CA . LYS A 1 90 ? -15.419 1.677 7.160 1.00 79.56 90 LYS A CA 1
ATOM 691 C C . LYS A 1 90 ? -16.847 2.019 6.701 1.00 79.56 90 LYS A C 1
ATOM 693 O O . LYS A 1 90 ? -17.277 1.536 5.651 1.00 79.56 90 LYS A O 1
ATOM 698 N N . LYS A 1 91 ? -17.591 2.855 7.443 1.00 78.00 91 LYS A N 1
ATOM 699 C CA . LYS A 1 91 ? -18.930 3.323 7.034 1.00 78.00 91 LYS A CA 1
ATOM 700 C C . LYS A 1 91 ? -18.864 4.197 5.782 1.00 78.00 91 LYS A C 1
ATOM 702 O O . LYS A 1 91 ? -19.688 4.035 4.883 1.00 78.00 91 LYS A O 1
ATOM 707 N N . THR A 1 92 ? -17.874 5.084 5.724 1.00 74.81 92 THR A N 1
ATOM 708 C CA . THR A 1 92 ? -17.724 6.100 4.672 1.00 74.81 92 THR A CA 1
ATOM 709 C C . THR A 1 92 ? -16.591 5.791 3.696 1.00 74.81 92 THR A C 1
ATOM 711 O O . THR A 1 92 ? -16.607 6.296 2.576 1.00 74.81 92 THR A O 1
ATOM 714 N N . ASN A 1 93 ? -15.644 4.921 4.066 1.00 75.31 93 ASN A N 1
ATOM 715 C CA . ASN A 1 93 ? -14.469 4.616 3.252 1.00 75.31 93 ASN A CA 1
ATOM 716 C C . ASN A 1 93 ? -14.455 3.166 2.756 1.00 75.31 93 ASN A C 1
ATOM 718 O O . ASN A 1 93 ? -14.745 2.223 3.491 1.00 75.31 93 ASN A O 1
ATOM 722 N N . GLU A 1 94 ? -14.059 2.980 1.493 1.00 73.38 94 GLU A N 1
ATOM 723 C CA . GLU A 1 94 ? -13.853 1.648 0.899 1.00 73.38 94 GLU A CA 1
ATOM 724 C C . GLU A 1 94 ? -12.636 0.935 1.508 1.00 73.38 94 GLU A C 1
ATOM 726 O O . GLU A 1 94 ? -12.600 -0.292 1.596 1.00 73.38 94 GLU A O 1
ATOM 731 N N . ILE A 1 95 ? -11.646 1.722 1.925 1.00 77.31 95 ILE A N 1
ATOM 732 C CA . ILE A 1 95 ? -10.348 1.298 2.436 1.00 77.31 95 ILE A CA 1
ATOM 733 C C . ILE A 1 95 ? -10.150 1.932 3.812 1.00 77.31 95 ILE A C 1
ATOM 735 O O . ILE A 1 95 ? -10.403 3.119 3.987 1.00 77.31 95 ILE A O 1
ATOM 739 N N . VAL A 1 96 ? -9.667 1.157 4.780 1.00 82.88 96 VAL A N 1
ATOM 740 C CA . VAL A 1 96 ? -9.198 1.667 6.075 1.00 82.88 96 VAL A CA 1
ATOM 741 C C . VAL A 1 96 ? -7.833 1.077 6.389 1.00 82.88 96 VAL A C 1
ATOM 743 O O . VAL A 1 96 ? -7.588 -0.098 6.108 1.00 82.88 96 VAL A O 1
ATOM 746 N N . LEU A 1 97 ? -6.939 1.892 6.950 1.00 85.25 97 LEU A N 1
ATOM 747 C CA . LEU A 1 97 ? -5.569 1.487 7.247 1.00 85.25 97 LEU A CA 1
ATOM 748 C C . LEU A 1 97 ? -5.194 1.869 8.677 1.00 85.25 97 LEU A C 1
ATOM 750 O O . LEU A 1 97 ? -5.439 2.995 9.104 1.00 85.25 97 LEU A O 1
ATOM 754 N N . ALA A 1 98 ? -4.572 0.943 9.400 1.00 87.00 98 ALA A N 1
ATOM 755 C CA . ALA A 1 98 ? -3.991 1.176 10.718 1.00 87.00 98 ALA A CA 1
ATOM 756 C C . ALA A 1 98 ? -2.486 0.918 10.692 1.00 87.00 98 ALA A C 1
ATOM 758 O O . ALA A 1 98 ? -2.044 0.013 10.000 1.00 87.00 98 ALA A O 1
ATOM 759 N N . THR A 1 99 ? -1.701 1.676 11.454 1.00 87.12 99 THR A N 1
ATOM 760 C CA . THR A 1 99 ? -0.246 1.509 11.608 1.00 87.12 99 THR A CA 1
ATOM 761 C C . THR A 1 99 ? 0.125 1.240 13.060 1.00 87.12 99 THR A C 1
ATOM 763 O O . THR A 1 99 ? -0.620 1.611 13.970 1.00 87.12 99 THR A O 1
ATOM 766 N N . ARG A 1 100 ? 1.291 0.613 13.269 1.00 85.19 100 ARG A N 1
ATOM 767 C CA . ARG A 1 100 ? 1.826 0.226 14.587 1.00 85.19 100 ARG A CA 1
ATOM 768 C C . ARG A 1 100 ? 0.842 -0.620 15.399 1.00 85.19 100 ARG A C 1
ATOM 770 O O . ARG A 1 100 ? 0.617 -0.373 16.580 1.00 85.19 100 ARG A O 1
ATOM 777 N N . VAL A 1 101 ? 0.212 -1.585 14.737 1.00 86.06 101 VAL A N 1
ATOM 778 C CA . VAL A 1 101 ? -0.814 -2.431 15.356 1.00 86.06 101 VAL A CA 1
ATOM 779 C C . VAL A 1 101 ? -0.216 -3.476 16.303 1.00 86.06 101 VAL A C 1
ATOM 781 O O . VAL A 1 101 ? 0.880 -3.990 16.071 1.00 86.06 101 VAL A O 1
ATOM 784 N N . SER A 1 102 ? -0.963 -3.825 17.354 1.00 84.19 102 SER A N 1
ATOM 785 C CA . SER A 1 102 ? -0.696 -5.022 18.156 1.00 84.19 102 SER A CA 1
ATOM 786 C C . SER A 1 102 ? -1.088 -6.291 17.384 1.00 84.19 102 SER A C 1
ATOM 788 O O . SER A 1 102 ? -1.803 -6.232 16.380 1.00 84.19 102 SER A O 1
ATOM 790 N N . ALA A 1 103 ? -0.640 -7.457 17.858 1.00 83.06 103 ALA A N 1
ATOM 791 C CA . ALA A 1 103 ? -1.015 -8.740 17.261 1.00 83.06 103 ALA A CA 1
ATOM 792 C C . ALA A 1 103 ? -2.538 -8.972 17.277 1.00 83.06 103 ALA A C 1
ATOM 794 O O . ALA 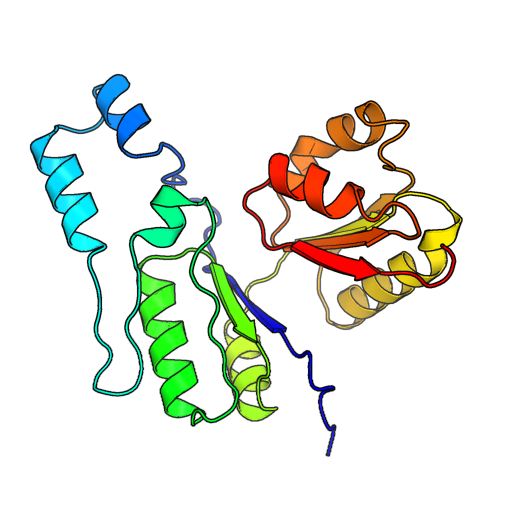A 1 103 ? -3.082 -9.492 16.303 1.00 83.06 103 ALA A O 1
ATOM 795 N N . ASP A 1 104 ? -3.222 -8.525 18.332 1.00 83.25 104 ASP A N 1
ATOM 796 C CA . ASP A 1 104 ? -4.672 -8.686 18.490 1.00 83.25 104 ASP A CA 1
ATOM 797 C C . ASP A 1 104 ? -5.444 -7.851 17.465 1.00 83.25 104 ASP A C 1
ATOM 799 O O . ASP A 1 104 ? -6.327 -8.360 16.774 1.00 83.25 104 ASP A O 1
ATOM 803 N N . VAL A 1 105 ? -5.047 -6.584 17.285 1.00 80.50 105 VAL A N 1
ATOM 804 C CA . VAL A 1 105 ? -5.610 -5.716 16.240 1.00 80.50 105 VAL A CA 1
ATOM 805 C C . VAL A 1 105 ? -5.335 -6.309 14.858 1.00 80.50 105 VAL A C 1
ATOM 807 O O . VAL A 1 105 ? -6.233 -6.364 14.020 1.00 80.50 105 VAL A O 1
ATOM 810 N N . ALA A 1 106 ? -4.116 -6.797 14.608 1.00 80.31 106 ALA A N 1
ATOM 811 C CA . ALA A 1 106 ? -3.773 -7.412 13.330 1.00 80.31 106 ALA A CA 1
ATOM 812 C C . ALA A 1 106 ? -4.644 -8.641 13.024 1.00 80.31 106 ALA A C 1
ATOM 814 O O . ALA A 1 106 ? -5.104 -8.795 11.892 1.00 80.31 106 ALA A O 1
ATOM 815 N N . ALA A 1 107 ? -4.893 -9.500 14.015 1.00 80.25 107 ALA A N 1
ATOM 816 C CA . ALA A 1 107 ? -5.759 -10.666 13.867 1.00 80.25 107 ALA A CA 1
ATOM 817 C C . ALA A 1 107 ? -7.212 -10.266 13.565 1.00 80.25 107 ALA A C 1
ATOM 819 O O . ALA A 1 107 ? -7.822 -10.818 12.647 1.00 80.25 107 ALA A O 1
ATOM 820 N N . LEU A 1 108 ? -7.738 -9.263 14.274 1.00 76.62 108 LEU A N 1
ATOM 821 C CA . LEU A 1 108 ? -9.094 -8.755 14.063 1.00 76.62 108 LEU A CA 1
ATOM 822 C C . LEU A 1 108 ? -9.271 -8.185 12.656 1.00 76.62 108 LEU A C 1
ATOM 824 O O . LEU A 1 108 ? -10.239 -8.510 11.968 1.00 76.62 108 LEU A O 1
ATOM 828 N N . VAL A 1 109 ? -8.333 -7.352 12.205 1.00 76.31 109 VAL A N 1
ATOM 829 C CA . VAL A 1 109 ? -8.423 -6.730 10.881 1.00 76.31 109 VAL A CA 1
ATOM 830 C C . VAL A 1 109 ? -8.254 -7.773 9.775 1.00 76.31 109 VAL A C 1
ATOM 832 O O . VAL A 1 109 ? -8.991 -7.712 8.796 1.00 76.31 109 VAL A O 1
ATOM 835 N N . LYS A 1 110 ? -7.379 -8.778 9.945 1.00 73.31 110 LYS A N 1
ATOM 836 C CA . LYS A 1 110 ? -7.255 -9.909 9.004 1.00 73.31 110 LYS A CA 1
ATOM 837 C C . LYS A 1 110 ? -8.570 -10.659 8.808 1.00 73.31 110 LYS A C 1
ATOM 839 O O . LYS A 1 110 ? -8.887 -11.010 7.680 1.00 73.31 110 LYS A O 1
ATOM 844 N N . ALA A 1 111 ? -9.358 -10.848 9.867 1.00 70.38 111 ALA A N 1
ATOM 845 C CA . ALA A 1 111 ? -10.675 -11.481 9.761 1.00 70.38 111 ALA A CA 1
ATOM 846 C C . ALA A 1 111 ? -11.689 -10.663 8.930 1.00 70.38 111 ALA A C 1
ATOM 848 O O . ALA A 1 111 ? -12.719 -11.195 8.528 1.00 70.38 111 ALA A O 1
ATOM 849 N N . HIS A 1 112 ? -11.403 -9.384 8.666 1.00 66.69 112 HIS A N 1
ATOM 850 C CA . HIS A 1 112 ? -12.265 -8.453 7.930 1.00 66.69 112 HIS A CA 1
ATOM 851 C C . HIS A 1 112 ? -11.606 -7.890 6.658 1.00 66.69 112 HIS A C 1
ATOM 853 O O . HIS A 1 112 ? -12.131 -6.933 6.073 1.00 66.69 112 HIS A O 1
ATOM 859 N N . ALA A 1 113 ? -10.438 -8.416 6.277 1.00 67.88 113 ALA A N 1
ATOM 860 C CA . ALA A 1 113 ? -9.660 -7.951 5.141 1.00 67.88 113 ALA A CA 1
ATOM 861 C C . ALA A 1 113 ? -9.966 -8.800 3.903 1.00 67.88 113 ALA A C 1
ATOM 863 O O . ALA A 1 113 ? -9.452 -9.902 3.749 1.00 67.88 113 ALA A O 1
ATOM 864 N N . ASP A 1 114 ? -10.752 -8.240 2.986 1.00 69.44 114 ASP A N 1
ATOM 865 C CA . ASP A 1 114 ? -11.053 -8.858 1.691 1.00 69.44 114 ASP A CA 1
ATOM 866 C C . ASP A 1 114 ? -10.074 -8.362 0.611 1.00 69.44 114 ASP A C 1
ATOM 868 O O . ASP A 1 114 ? -10.477 -7.734 -0.372 1.00 69.44 114 ASP A O 1
ATOM 872 N N . LEU A 1 115 ? -8.767 -8.567 0.814 1.00 71.94 115 LEU A N 1
ATOM 873 C CA . LEU A 1 115 ? -7.777 -8.288 -0.231 1.00 71.94 115 LEU A CA 1
ATOM 874 C C . LEU A 1 115 ? -7.740 -9.457 -1.207 1.00 71.94 115 LEU A C 1
ATOM 876 O O . LEU A 1 115 ? -7.416 -10.581 -0.838 1.00 71.94 115 LEU A O 1
ATOM 880 N N . THR A 1 116 ? -8.072 -9.176 -2.460 1.00 76.25 116 THR A N 1
ATOM 881 C CA . THR A 1 116 ? -8.105 -10.170 -3.528 1.00 76.25 116 THR A CA 1
ATOM 882 C C . THR A 1 116 ? -6.850 -10.118 -4.378 1.00 76.25 116 THR A C 1
ATOM 884 O O . THR A 1 116 ? -6.289 -11.172 -4.652 1.00 76.25 116 THR A O 1
ATOM 887 N N . VAL A 1 117 ? -6.392 -8.920 -4.757 1.00 87.94 117 VAL A N 1
ATOM 888 C CA . VAL A 1 117 ? -5.255 -8.740 -5.668 1.00 87.94 117 VAL A CA 1
ATOM 889 C C . VAL A 1 117 ? -4.306 -7.664 -5.153 1.00 87.94 117 VAL A C 1
ATOM 891 O O . VAL A 1 117 ? -4.716 -6.525 -4.935 1.00 87.94 117 VAL A O 1
ATOM 894 N N . VAL A 1 118 ? -3.023 -7.994 -5.011 1.00 91.75 118 VAL A N 1
ATOM 895 C CA . VAL A 1 118 ? -1.964 -7.020 -4.705 1.00 91.75 118 VAL A CA 1
ATOM 896 C C . VAL A 1 118 ? -1.012 -6.913 -5.889 1.00 91.75 118 VAL A C 1
ATOM 898 O O . VAL A 1 118 ? -0.484 -7.917 -6.362 1.00 91.75 118 VAL A O 1
ATOM 901 N N . CYS A 1 119 ? -0.777 -5.694 -6.370 1.00 95.50 119 CYS A N 1
ATOM 902 C CA . CYS A 1 119 ? 0.208 -5.446 -7.417 1.00 95.50 119 CYS A CA 1
ATOM 903 C C . CYS A 1 119 ? 1.587 -5.234 -6.786 1.00 95.50 119 CYS A C 1
ATOM 905 O O . CYS A 1 119 ? 1.742 -4.357 -5.940 1.00 95.50 119 CYS A O 1
ATOM 907 N N . VAL A 1 120 ? 2.593 -5.994 -7.213 1.00 96.94 120 VAL A N 1
ATOM 908 C CA . VAL A 1 120 ? 3.986 -5.812 -6.787 1.00 96.94 120 VAL A CA 1
ATOM 909 C C . VAL A 1 120 ? 4.786 -5.265 -7.961 1.00 96.94 120 VAL A C 1
ATOM 911 O O . VAL A 1 120 ? 4.921 -5.926 -8.993 1.00 96.94 120 VAL A O 1
ATOM 914 N N . LEU A 1 121 ? 5.280 -4.039 -7.805 1.00 96.00 121 LEU A N 1
ATOM 915 C CA . LEU A 1 121 ? 6.019 -3.296 -8.817 1.00 96.00 121 LEU A CA 1
ATOM 916 C C . LEU A 1 121 ? 7.493 -3.211 -8.438 1.00 96.00 121 LEU A C 1
ATOM 918 O O . LEU A 1 121 ? 7.809 -2.968 -7.273 1.00 96.00 121 LEU A O 1
ATOM 922 N N . CYS A 1 122 ? 8.384 -3.311 -9.423 1.00 94.25 122 CYS A N 1
ATOM 923 C CA . CYS A 1 122 ? 9.790 -2.964 -9.234 1.00 94.25 122 CYS A CA 1
ATOM 924 C C . CYS A 1 122 ? 10.326 -2.073 -10.359 1.00 94.25 122 CYS A C 1
ATOM 926 O O . CYS A 1 122 ? 9.910 -2.187 -11.518 1.00 94.25 122 CYS A O 1
ATOM 928 N N . ALA A 1 123 ? 11.230 -1.151 -10.015 1.00 89.00 123 ALA A N 1
ATOM 929 C CA . ALA A 1 123 ? 11.766 -0.191 -10.975 1.00 89.00 123 ALA A CA 1
ATOM 930 C C . ALA A 1 123 ? 12.729 -0.849 -11.972 1.00 89.00 123 ALA A C 1
ATOM 932 O O . ALA A 1 123 ? 12.654 -0.564 -13.167 1.00 89.00 123 ALA A O 1
ATOM 933 N N . GLY A 1 124 ? 13.596 -1.741 -11.494 1.00 88.31 124 GLY A N 1
ATOM 934 C CA . GLY A 1 124 ? 14.569 -2.446 -12.322 1.00 88.31 124 GLY A CA 1
ATOM 935 C C . GLY A 1 124 ? 14.905 -3.837 -11.796 1.00 88.31 124 GLY A C 1
ATOM 936 O O . GLY A 1 124 ? 14.390 -4.292 -10.776 1.00 88.31 124 GLY A O 1
ATOM 937 N N . THR A 1 125 ? 15.806 -4.524 -12.493 1.00 88.50 125 THR A N 1
ATOM 938 C CA . THR A 1 125 ? 16.193 -5.907 -12.170 1.00 88.50 125 THR A CA 1
ATOM 939 C C . THR A 1 125 ? 16.903 -6.039 -10.824 1.00 88.50 125 THR A C 1
ATOM 941 O O . THR A 1 125 ? 16.806 -7.086 -10.195 1.00 88.50 125 THR A O 1
ATOM 944 N N . SER A 1 126 ? 17.579 -4.988 -10.348 1.00 89.62 126 SER A N 1
ATOM 945 C CA . SER A 1 126 ? 18.236 -4.978 -9.031 1.00 89.62 126 SER A CA 1
ATOM 946 C C . SER A 1 126 ? 17.244 -5.059 -7.866 1.00 89.62 126 SER A C 1
ATOM 948 O O . SER A 1 126 ? 17.587 -5.569 -6.805 1.00 89.62 126 SER A O 1
ATOM 950 N N . ASP A 1 127 ? 16.009 -4.600 -8.075 1.00 92.44 127 ASP A N 1
ATOM 951 C CA . ASP A 1 127 ? 14.927 -4.646 -7.087 1.00 92.44 127 ASP A CA 1
ATOM 952 C C . ASP A 1 127 ? 14.164 -5.983 -7.116 1.00 92.44 127 ASP A C 1
ATOM 954 O O . ASP A 1 127 ? 13.346 -6.255 -6.235 1.00 92.44 127 ASP A O 1
ATOM 958 N N . LEU A 1 128 ? 14.413 -6.826 -8.129 1.00 92.75 128 LEU A N 1
ATOM 959 C CA . LEU A 1 128 ? 13.670 -8.064 -8.366 1.00 92.75 128 LEU A CA 1
ATOM 960 C C . LEU A 1 128 ? 13.713 -9.043 -7.180 1.00 92.75 128 LEU A C 1
ATOM 962 O O . LEU A 1 128 ? 12.648 -9.556 -6.847 1.00 92.75 128 LEU A O 1
ATOM 966 N N . PRO A 1 129 ? 14.853 -9.284 -6.494 1.00 93.38 129 PRO A N 1
ATOM 967 C CA . PRO A 1 129 ? 14.872 -10.193 -5.346 1.00 93.38 129 PRO A CA 1
ATOM 968 C C . PRO A 1 129 ? 13.927 -9.750 -4.221 1.00 93.38 129 PRO A C 1
ATOM 970 O O . PRO A 1 129 ? 13.189 -10.567 -3.679 1.00 93.38 129 PRO A O 1
ATOM 973 N N . VAL A 1 130 ? 13.894 -8.447 -3.920 1.00 93.88 130 VAL A N 1
ATOM 974 C CA . VAL A 1 130 ? 13.020 -7.875 -2.881 1.00 93.88 130 VAL A CA 1
ATOM 975 C C . VAL A 1 130 ? 11.553 -7.905 -3.326 1.00 93.88 130 VAL A C 1
ATOM 977 O O . VAL A 1 130 ? 10.660 -8.197 -2.530 1.00 93.88 130 VAL A O 1
ATOM 980 N N . ALA A 1 131 ? 11.287 -7.643 -4.607 1.00 94.75 131 ALA A N 1
ATOM 981 C CA . ALA A 1 131 ? 9.944 -7.725 -5.171 1.00 94.75 131 ALA A CA 1
ATOM 982 C C . ALA A 1 131 ? 9.389 -9.159 -5.178 1.00 94.75 131 ALA A C 1
ATOM 984 O O . ALA A 1 131 ? 8.225 -9.364 -4.839 1.00 94.75 131 ALA A O 1
ATOM 985 N N . GLU A 1 132 ? 10.202 -10.155 -5.528 1.00 95.88 132 GLU A N 1
ATOM 986 C CA . GLU A 1 132 ? 9.797 -11.563 -5.480 1.00 95.88 132 GLU A CA 1
ATOM 987 C C . GLU A 1 132 ? 9.593 -12.049 -4.045 1.00 95.88 132 GLU A C 1
ATOM 989 O O . GLU A 1 132 ? 8.622 -12.754 -3.785 1.00 95.88 132 GLU A O 1
ATOM 994 N N . GLU A 1 133 ? 10.421 -11.623 -3.086 1.00 95.44 133 GLU A N 1
ATOM 995 C CA . GLU A 1 133 ? 10.207 -11.949 -1.671 1.00 95.44 133 GLU A CA 1
ATOM 996 C C . GLU A 1 133 ? 8.834 -11.460 -1.182 1.00 95.44 133 GLU A C 1
ATOM 998 O O . GLU A 1 133 ? 8.074 -12.222 -0.574 1.00 95.44 133 GLU A O 1
ATOM 1003 N N . ALA A 1 134 ? 8.470 -10.215 -1.507 1.00 93.69 134 ALA A N 1
ATOM 1004 C CA . ALA A 1 134 ? 7.155 -9.670 -1.183 1.00 93.69 134 ALA A CA 1
ATOM 1005 C C . ALA A 1 134 ? 6.022 -10.444 -1.880 1.00 93.69 134 ALA A C 1
ATOM 1007 O O . ALA A 1 134 ? 5.014 -10.767 -1.248 1.00 93.69 134 ALA A O 1
ATOM 1008 N N . ALA A 1 135 ? 6.192 -10.766 -3.167 1.00 95.19 135 ALA A N 1
ATOM 1009 C CA . ALA A 1 135 ? 5.195 -11.485 -3.953 1.00 95.19 135 ALA A CA 1
ATOM 1010 C C . ALA A 1 135 ? 4.957 -12.908 -3.426 1.00 95.19 135 ALA A C 1
ATOM 1012 O O . ALA A 1 135 ? 3.820 -13.270 -3.130 1.00 95.19 135 ALA A O 1
ATOM 1013 N N . VAL A 1 136 ? 6.020 -13.686 -3.221 1.00 93.62 136 VAL A N 1
ATOM 1014 C CA . VAL A 1 136 ? 5.937 -15.050 -2.683 1.00 93.62 136 VAL A CA 1
ATOM 1015 C C . VAL A 1 136 ? 5.344 -15.044 -1.274 1.00 93.62 136 VAL A C 1
ATOM 1017 O O . VAL A 1 136 ? 4.504 -15.880 -0.956 1.00 93.62 136 VAL A O 1
ATOM 1020 N N . THR A 1 137 ? 5.712 -14.075 -0.430 1.00 92.31 137 THR A N 1
ATOM 1021 C CA . THR A 1 137 ? 5.149 -13.953 0.926 1.00 92.31 137 THR A CA 1
ATOM 1022 C C . THR A 1 137 ? 3.636 -13.731 0.901 1.00 92.31 137 THR A C 1
ATOM 1024 O O . THR A 1 137 ? 2.903 -14.337 1.685 1.00 92.31 137 THR A O 1
ATOM 1027 N N . LEU A 1 138 ? 3.151 -12.880 -0.005 1.00 89.56 138 LEU A N 1
ATOM 1028 C CA . LEU A 1 138 ? 1.721 -12.627 -0.187 1.00 89.56 138 LEU A CA 1
ATOM 1029 C C . LEU A 1 138 ? 0.983 -13.855 -0.733 1.00 89.56 138 LEU A C 1
ATOM 1031 O O . LEU A 1 138 ? -0.101 -14.179 -0.248 1.00 89.56 138 LEU A O 1
ATOM 1035 N N . GLU A 1 139 ? 1.576 -14.571 -1.687 1.00 88.44 139 GLU A N 1
ATOM 1036 C CA . GLU A 1 139 ? 1.001 -15.804 -2.237 1.00 88.44 139 GLU A CA 1
ATOM 1037 C C . GLU A 1 139 ? 0.900 -16.909 -1.186 1.00 88.44 139 GLU A C 1
ATOM 1039 O O . GLU A 1 139 ? -0.138 -17.560 -1.072 1.00 88.44 139 GLU A O 1
ATOM 1044 N N . LEU A 1 140 ? 1.934 -17.076 -0.354 1.00 84.31 140 LEU A N 1
ATOM 1045 C CA . LEU A 1 140 ? 1.905 -17.989 0.794 1.00 84.31 140 LEU A CA 1
ATOM 1046 C C . LEU A 1 140 ? 0.830 -17.599 1.817 1.00 84.31 140 LEU A C 1
ATOM 1048 O O . LEU A 1 140 ? 0.299 -18.461 2.516 1.00 84.31 140 LEU A O 1
ATOM 1052 N N . ALA A 1 141 ? 0.479 -16.314 1.888 1.00 81.12 141 ALA A N 1
ATOM 1053 C CA . ALA A 1 141 ? -0.624 -15.808 2.696 1.00 81.12 141 ALA A CA 1
ATOM 1054 C C . ALA A 1 141 ? -2.002 -15.923 2.007 1.00 81.12 141 ALA A C 1
ATOM 1056 O O . ALA A 1 141 ? -2.996 -15.467 2.571 1.00 81.12 141 ALA A O 1
ATOM 1057 N N . GLY A 1 142 ? -2.082 -16.532 0.816 1.00 80.94 142 GLY A N 1
ATOM 1058 C CA . GLY A 1 142 ? -3.327 -16.756 0.076 1.00 80.94 142 GLY A CA 1
ATOM 1059 C C . GLY A 1 142 ? -3.823 -15.552 -0.730 1.00 80.94 142 GLY A C 1
ATOM 1060 O O . GLY A 1 142 ? -4.979 -15.537 -1.149 1.00 80.94 142 GLY A O 1
ATOM 1061 N N . VAL A 1 143 ? -2.979 -14.541 -0.948 1.00 85.38 143 VAL A N 1
ATOM 1062 C CA . VAL A 1 143 ? -3.314 -13.343 -1.731 1.00 85.38 143 VAL A CA 1
ATOM 1063 C C . VAL A 1 143 ? -2.895 -13.545 -3.186 1.00 85.38 143 VAL A C 1
ATOM 1065 O O . VAL A 1 143 ? -1.787 -14.005 -3.455 1.00 85.38 143 VAL A O 1
ATOM 1068 N N . HIS A 1 144 ? -3.748 -13.174 -4.146 1.00 89.94 144 HIS A N 1
ATOM 1069 C CA . HIS A 1 144 ? -3.338 -13.183 -5.549 1.00 89.94 144 HIS A CA 1
ATOM 1070 C C . HIS A 1 144 ? -2.400 -12.005 -5.824 1.00 89.94 144 HIS A C 1
ATOM 1072 O O . HIS A 1 144 ? -2.730 -10.853 -5.533 1.00 89.94 144 HIS A O 1
ATOM 1078 N N . VAL A 1 145 ? -1.230 -12.281 -6.399 1.00 94.94 145 VAL A N 1
ATOM 1079 C CA . VAL A 1 145 ? -0.231 -11.250 -6.684 1.00 94.94 145 VAL A CA 1
ATOM 1080 C C . VAL A 1 145 ? -0.099 -11.017 -8.177 1.00 94.94 145 VAL A C 1
ATOM 1082 O O . VAL A 1 145 ? 0.176 -11.935 -8.948 1.00 94.94 145 VAL A O 1
ATOM 1085 N N . GLN A 1 146 ? -0.219 -9.753 -8.574 1.00 96.25 146 GLN A N 1
ATOM 1086 C CA . GLN A 1 146 ? 0.108 -9.308 -9.918 1.00 96.25 146 GLN A CA 1
ATOM 1087 C C . GLN A 1 146 ? 1.500 -8.675 -9.941 1.00 96.25 146 GLN A C 1
ATOM 1089 O O . GLN A 1 146 ? 1.722 -7.594 -9.400 1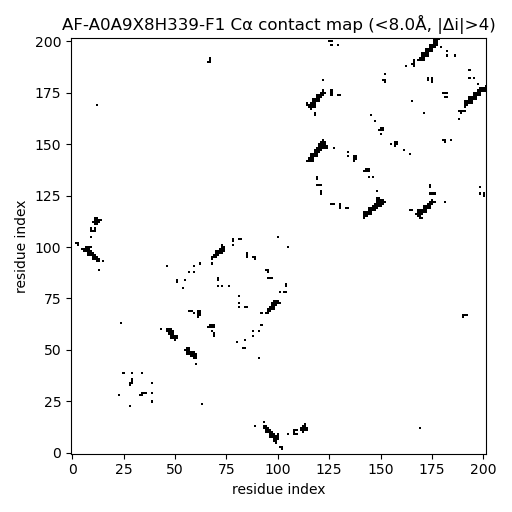.00 96.25 146 GLN A O 1
ATOM 1094 N N . ARG A 1 147 ? 2.442 -9.350 -10.595 1.00 97.12 147 ARG A N 1
ATOM 1095 C CA . ARG A 1 147 ? 3.834 -8.910 -10.732 1.00 97.12 147 ARG A CA 1
ATOM 1096 C C . ARG A 1 147 ? 3.987 -7.968 -11.925 1.00 97.12 147 ARG A C 1
ATOM 1098 O O . ARG A 1 147 ? 3.567 -8.306 -13.030 1.00 97.12 147 ARG A O 1
ATOM 1105 N N . ILE A 1 148 ? 4.584 -6.799 -11.713 1.00 95.56 148 ILE A N 1
ATOM 1106 C CA . ILE A 1 148 ? 4.830 -5.794 -12.754 1.00 95.56 148 ILE A CA 1
ATOM 1107 C C . ILE A 1 148 ? 6.276 -5.309 -12.617 1.00 95.56 148 ILE A C 1
ATOM 1109 O O . ILE A 1 148 ? 6.595 -4.459 -11.789 1.00 95.56 148 ILE A O 1
ATOM 1113 N N . TYR A 1 149 ? 7.170 -5.862 -13.427 1.00 94.62 149 TYR A N 1
ATOM 1114 C CA . TYR A 1 149 ? 8.610 -5.637 -13.292 1.00 94.62 149 TYR A CA 1
ATOM 1115 C C . TYR A 1 149 ? 9.169 -4.717 -14.373 1.00 94.62 149 TYR A C 1
ATOM 1117 O O . TYR A 1 149 ? 8.561 -4.551 -15.430 1.00 94.62 149 TYR A O 1
ATOM 1125 N N . ASP A 1 150 ? 10.333 -4.126 -14.087 1.00 90.81 150 ASP A N 1
ATOM 1126 C CA . ASP A 1 150 ? 11.033 -3.180 -14.967 1.00 90.81 150 ASP A CA 1
ATOM 1127 C C . ASP A 1 150 ? 10.144 -1.993 -15.396 1.00 90.81 150 ASP A C 1
ATOM 1129 O O . ASP A 1 150 ? 10.008 -1.650 -16.574 1.00 90.81 150 ASP A O 1
ATOM 1133 N N . VAL A 1 151 ? 9.502 -1.349 -14.417 1.00 92.25 151 VAL A N 1
ATOM 1134 C CA . VAL A 1 151 ? 8.635 -0.174 -14.633 1.00 92.25 151 VAL A CA 1
ATOM 1135 C C . VAL A 1 151 ? 9.225 1.120 -14.073 1.00 92.25 151 VAL A C 1
ATOM 1137 O O . VAL A 1 151 ? 8.498 2.014 -13.645 1.00 92.25 151 VAL A O 1
ATOM 1140 N N . GLY A 1 152 ? 10.553 1.235 -14.090 1.00 86.50 152 GLY A N 1
ATOM 1141 C CA . GLY A 1 152 ? 11.282 2.411 -13.623 1.00 86.50 152 GLY A CA 1
ATOM 1142 C C . GLY A 1 152 ? 10.925 3.714 -14.351 1.00 86.50 152 GLY A C 1
ATOM 1143 O O . GLY A 1 152 ? 10.421 3.732 -15.478 1.00 86.50 152 GLY A O 1
ATOM 1144 N N . VAL A 1 153 ? 11.237 4.839 -13.705 1.00 88.25 153 VAL A N 1
ATOM 1145 C CA . VAL A 1 153 ? 10.831 6.184 -14.153 1.00 88.25 153 VAL A CA 1
ATOM 1146 C C . VAL A 1 153 ? 11.451 6.616 -15.487 1.00 88.25 153 VAL A C 1
ATOM 1148 O O . VAL A 1 153 ? 10.804 7.333 -16.248 1.00 88.25 153 VAL A O 1
ATOM 1151 N N . ALA A 1 154 ? 12.643 6.112 -15.834 1.00 86.44 154 ALA A N 1
ATOM 1152 C CA . ALA A 1 154 ? 13.289 6.360 -17.130 1.00 86.44 154 ALA A CA 1
ATOM 1153 C C . ALA A 1 154 ? 12.470 5.830 -18.325 1.00 86.44 154 ALA A C 1
ATOM 1155 O O . ALA A 1 154 ? 12.634 6.279 -19.458 1.00 86.44 154 ALA A O 1
ATOM 1156 N N . GLY A 1 155 ? 11.568 4.878 -18.079 1.00 86.81 155 GLY A N 1
ATOM 1157 C CA . GLY A 1 155 ? 10.720 4.251 -19.081 1.00 86.81 155 GLY A CA 1
ATOM 1158 C C . GLY A 1 155 ? 9.245 4.328 -18.719 1.00 86.81 155 GLY A C 1
ATOM 1159 O O . GLY A 1 155 ? 8.571 3.307 -18.791 1.00 86.81 155 GLY A O 1
ATOM 1160 N N . LEU A 1 156 ? 8.722 5.510 -18.363 1.00 89.56 156 LEU A N 1
ATOM 1161 C CA . LEU A 1 156 ? 7.342 5.690 -17.873 1.00 89.56 156 LEU A CA 1
ATOM 1162 C C . LEU A 1 156 ? 6.263 5.004 -18.736 1.00 89.56 156 LEU A C 1
ATOM 1164 O O . LEU A 1 156 ? 5.262 4.514 -18.221 1.00 89.56 156 LEU A O 1
ATOM 1168 N N . HIS A 1 157 ? 6.474 4.902 -20.048 1.00 92.00 157 HIS A N 1
ATOM 1169 C CA . HIS A 1 157 ? 5.590 4.168 -20.953 1.00 92.00 157 HIS A CA 1
ATOM 1170 C C . HIS A 1 157 ? 5.378 2.691 -20.550 1.00 92.00 157 HIS A C 1
ATOM 1172 O O . HIS A 1 157 ? 4.290 2.162 -20.769 1.00 92.00 157 HIS A O 1
ATOM 1178 N N . ARG A 1 158 ? 6.373 2.023 -19.943 1.00 92.62 158 ARG A N 1
ATOM 1179 C CA . ARG A 1 158 ? 6.269 0.642 -19.432 1.00 92.62 158 ARG A CA 1
ATOM 1180 C C . ARG A 1 158 ? 5.312 0.551 -18.247 1.00 92.62 158 ARG A C 1
ATOM 1182 O O . ARG A 1 158 ? 4.472 -0.346 -18.205 1.00 92.62 158 ARG A O 1
ATOM 1189 N N . LEU A 1 159 ? 5.372 1.528 -17.342 1.00 92.50 159 LEU A N 1
ATOM 1190 C CA . LEU A 1 159 ? 4.420 1.656 -16.241 1.00 92.50 159 LEU A CA 1
ATOM 1191 C C . LEU A 1 159 ? 3.004 1.941 -16.763 1.00 92.50 159 LEU A C 1
ATOM 1193 O O . LEU A 1 159 ? 2.051 1.267 -16.381 1.00 92.50 159 LEU A O 1
ATOM 1197 N N . LEU A 1 160 ? 2.866 2.896 -17.689 1.00 92.31 160 LEU A N 1
ATOM 1198 C CA . LEU A 1 160 ? 1.567 3.322 -18.222 1.00 92.31 160 LEU A CA 1
ATOM 1199 C C . LEU A 1 160 ? 0.825 2.211 -18.979 1.00 92.31 160 LEU A C 1
ATOM 1201 O O . LEU A 1 160 ? -0.402 2.163 -18.924 1.00 92.31 160 LEU A O 1
ATOM 1205 N N . ARG A 1 161 ? 1.539 1.282 -19.630 1.00 93.69 161 ARG A N 1
ATOM 1206 C CA . ARG A 1 161 ? 0.936 0.082 -20.247 1.00 93.69 161 ARG A CA 1
ATOM 1207 C C . ARG A 1 161 ? 0.221 -0.816 -19.235 1.00 93.69 161 ARG A C 1
ATOM 1209 O O . ARG A 1 161 ? -0.723 -1.503 -19.602 1.00 93.69 161 ARG A O 1
ATOM 1216 N N . ASN A 1 162 ? 0.638 -0.770 -17.973 1.00 93.31 162 ASN A N 1
ATOM 1217 C CA . ASN A 1 162 ? 0.057 -1.540 -16.878 1.00 93.31 162 ASN A CA 1
ATOM 1218 C C . ASN A 1 162 ? -0.929 -0.718 -16.031 1.00 93.31 162 ASN A C 1
ATOM 1220 O O . ASN A 1 162 ? -1.351 -1.172 -14.971 1.00 93.31 162 ASN A O 1
ATOM 1224 N N . ARG A 1 163 ? -1.334 0.480 -16.478 1.00 91.44 163 ARG A N 1
ATOM 1225 C CA . ARG A 1 163 ? -2.223 1.364 -15.706 1.00 91.44 163 ARG A CA 1
ATOM 1226 C C . ARG A 1 163 ? -3.511 0.670 -15.264 1.00 91.44 163 ARG A C 1
ATOM 1228 O O . ARG A 1 163 ? -3.907 0.820 -14.117 1.00 91.44 163 ARG A O 1
ATOM 1235 N N . GLN A 1 164 ? -4.152 -0.074 -16.164 1.00 88.75 164 GLN A N 1
ATOM 1236 C CA . GLN A 1 164 ? -5.412 -0.752 -15.854 1.00 88.75 164 GLN A CA 1
ATOM 1237 C C . GLN A 1 164 ? -5.221 -1.818 -14.766 1.00 88.75 164 GLN A C 1
ATOM 1239 O O . GLN A 1 164 ? -5.976 -1.856 -13.806 1.00 88.75 164 GLN A O 1
ATOM 1244 N N . ALA A 1 165 ? -4.148 -2.604 -14.861 1.00 89.19 165 ALA A N 1
ATOM 1245 C CA . ALA A 1 165 ? -3.782 -3.582 -13.843 1.00 89.19 165 ALA A CA 1
ATOM 1246 C C . ALA A 1 165 ? -3.561 -2.950 -12.457 1.00 89.19 165 ALA A C 1
ATOM 1248 O O . ALA A 1 165 ? -4.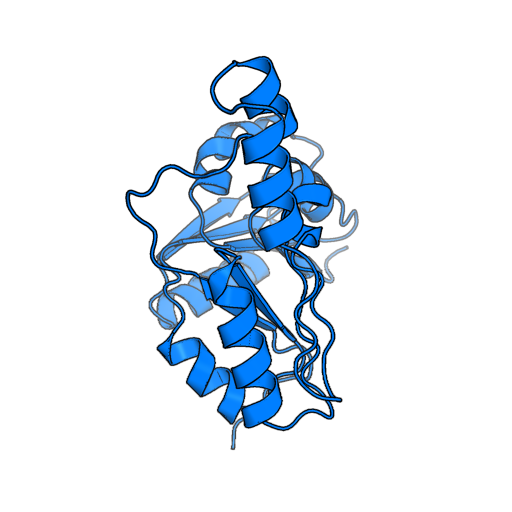109 -3.420 -11.465 1.00 89.19 165 ALA A O 1
ATOM 1249 N N . ILE A 1 166 ? -2.803 -1.849 -12.400 1.00 91.00 166 ILE A N 1
ATOM 1250 C CA . ILE A 1 166 ? -2.547 -1.096 -11.159 1.00 91.00 166 ILE A CA 1
ATOM 1251 C C . ILE A 1 166 ? -3.859 -0.576 -10.547 1.00 91.00 166 ILE A C 1
ATOM 1253 O O . ILE A 1 166 ? -4.015 -0.525 -9.329 1.00 91.00 166 ILE A O 1
ATOM 1257 N N . GLU A 1 167 ? -4.809 -0.186 -11.394 1.00 86.56 167 GLU A N 1
ATOM 1258 C CA . GLU A 1 167 ? -6.105 0.353 -10.988 1.00 86.56 167 GLU A CA 1
ATOM 1259 C C . GLU A 1 167 ? -7.082 -0.717 -10.472 1.00 86.56 167 GLU A C 1
ATOM 1261 O O . GLU A 1 167 ? -7.931 -0.444 -9.609 1.00 86.56 167 GLU A O 1
ATOM 1266 N N . ASP A 1 168 ? -6.958 -1.932 -11.004 1.00 85.50 168 ASP A N 1
ATOM 1267 C CA . ASP A 1 168 ? -7.774 -3.086 -10.638 1.00 85.50 168 ASP A CA 1
ATOM 1268 C C . ASP A 1 168 ? -7.293 -3.765 -9.347 1.00 85.50 168 ASP A C 1
ATOM 1270 O O . ASP A 1 168 ? -8.096 -4.411 -8.671 1.00 85.50 168 ASP A O 1
ATOM 1274 N N . GLY A 1 169 ? -6.032 -3.553 -8.954 1.00 86.75 169 GLY A N 1
ATOM 1275 C CA . GLY A 1 169 ? -5.482 -4.007 -7.677 1.00 86.75 169 GLY A CA 1
ATOM 1276 C C . GLY A 1 169 ? -6.175 -3.408 -6.441 1.00 86.75 169 GLY A C 1
ATOM 1277 O O . GLY A 1 169 ? -6.780 -2.330 -6.467 1.00 86.75 169 GLY A O 1
ATOM 1278 N N . ASP A 1 170 ? -6.074 -4.110 -5.313 1.00 85.62 170 ASP A N 1
ATOM 1279 C CA . ASP A 1 170 ? -6.582 -3.671 -4.007 1.00 85.62 170 ASP A CA 1
ATOM 1280 C C . ASP A 1 170 ? -5.553 -2.872 -3.212 1.00 85.62 170 ASP A C 1
ATOM 1282 O O . ASP A 1 170 ? -5.913 -1.948 -2.482 1.00 85.62 170 ASP A O 1
ATOM 1286 N N . ALA A 1 171 ? -4.280 -3.221 -3.376 1.00 89.56 171 ALA A N 1
ATOM 1287 C CA . ALA A 1 171 ? -3.132 -2.534 -2.809 1.00 89.56 171 ALA A CA 1
ATOM 1288 C C . ALA A 1 171 ? -1.923 -2.701 -3.728 1.00 89.56 171 ALA A C 1
ATOM 1290 O O . ALA A 1 171 ? -1.882 -3.605 -4.569 1.00 89.56 171 ALA A O 1
ATOM 1291 N N . ILE A 1 172 ? -0.939 -1.825 -3.560 1.00 93.50 172 ILE A N 1
ATOM 1292 C CA . ILE A 1 172 ? 0.247 -1.791 -4.404 1.00 93.50 172 ILE A CA 1
ATOM 1293 C C . ILE A 1 172 ? 1.484 -1.782 -3.515 1.00 93.50 172 ILE A C 1
ATOM 1295 O O . ILE A 1 172 ? 1.607 -0.953 -2.616 1.00 93.50 172 ILE A O 1
ATOM 1299 N N . ILE A 1 173 ? 2.419 -2.683 -3.784 1.00 95.00 173 ILE A N 1
ATOM 1300 C CA . ILE A 1 173 ? 3.764 -2.654 -3.217 1.00 95.00 173 ILE A CA 1
ATOM 1301 C C . ILE A 1 173 ? 4.695 -2.138 -4.302 1.00 95.00 173 ILE A C 1
ATOM 1303 O O . ILE A 1 173 ? 4.739 -2.697 -5.395 1.00 95.00 173 ILE A O 1
ATOM 1307 N N . VAL A 1 174 ? 5.429 -1.068 -4.013 1.00 95.50 174 VAL A N 1
ATOM 1308 C CA . VAL A 1 174 ? 6.412 -0.506 -4.942 1.00 95.50 174 VAL A CA 1
ATOM 1309 C C . VAL A 1 174 ? 7.793 -0.670 -4.340 1.00 95.50 174 VAL A C 1
ATOM 1311 O O . VAL A 1 174 ? 8.115 -0.037 -3.338 1.00 95.50 174 VAL A O 1
ATOM 1314 N N . VAL A 1 175 ? 8.601 -1.509 -4.974 1.00 94.44 175 VAL A N 1
ATOM 1315 C CA . VAL A 1 175 ? 9.994 -1.747 -4.616 1.00 94.44 175 VAL A CA 1
ATOM 1316 C C . VAL A 1 175 ? 10.880 -0.873 -5.497 1.00 94.44 175 VAL A C 1
ATOM 1318 O O . VAL A 1 175 ? 10.806 -0.950 -6.727 1.00 94.44 175 VAL A O 1
ATOM 1321 N N . ALA A 1 176 ? 11.681 -0.005 -4.885 1.00 91.12 176 ALA A N 1
ATOM 1322 C CA . ALA A 1 176 ? 12.566 0.894 -5.619 1.00 91.12 176 ALA A CA 1
ATOM 1323 C C . ALA A 1 176 ? 13.804 1.279 -4.797 1.00 91.12 176 ALA A C 1
ATOM 1325 O O . ALA A 1 176 ? 13.697 1.544 -3.597 1.00 91.12 176 ALA A O 1
ATOM 1326 N N . GLY A 1 177 ? 14.950 1.354 -5.476 1.00 84.19 177 GLY A N 1
ATOM 1327 C CA . GLY A 1 177 ? 16.208 1.892 -4.946 1.00 84.19 177 GLY A CA 1
ATOM 1328 C C . GLY A 1 177 ? 16.408 3.398 -5.193 1.00 84.19 177 GLY A C 1
ATOM 1329 O O . GLY A 1 177 ? 15.436 4.147 -5.292 1.00 84.19 177 GLY A O 1
ATOM 1330 N N . MET A 1 178 ? 17.684 3.796 -5.318 1.00 75.50 178 MET A N 1
ATOM 1331 C CA . MET A 1 178 ? 18.302 5.147 -5.319 1.00 75.50 178 MET A CA 1
ATOM 1332 C C . MET A 1 178 ? 17.397 6.368 -5.561 1.00 75.50 178 MET A C 1
ATOM 1334 O O . MET A 1 178 ? 17.405 7.301 -4.764 1.00 75.50 178 MET A O 1
ATOM 1338 N N . ASP A 1 179 ? 16.623 6.399 -6.647 1.00 72.38 179 ASP A N 1
ATOM 1339 C CA . ASP A 1 179 ? 15.834 7.587 -6.998 1.00 72.38 179 ASP A CA 1
ATOM 1340 C C . ASP A 1 179 ? 14.524 7.699 -6.210 1.00 72.38 179 ASP A C 1
ATOM 1342 O O . ASP A 1 179 ? 13.935 8.777 -6.150 1.00 72.38 179 ASP A O 1
ATOM 1346 N N . GLY A 1 180 ? 14.007 6.589 -5.667 1.00 78.38 180 GLY A N 1
ATOM 1347 C CA . GLY A 1 180 ? 12.773 6.547 -4.869 1.00 78.38 180 GLY A CA 1
ATOM 1348 C C . GLY A 1 180 ? 11.532 7.155 -5.544 1.00 78.38 180 GLY A C 1
ATOM 1349 O O . GLY A 1 180 ? 10.504 7.348 -4.897 1.00 78.38 180 GLY A O 1
ATOM 1350 N N . ALA A 1 181 ? 11.607 7.477 -6.838 1.00 88.25 181 ALA A N 1
ATOM 1351 C CA . ALA A 1 181 ? 10.614 8.285 -7.536 1.00 88.25 181 ALA A CA 1
ATOM 1352 C C . ALA A 1 181 ? 9.402 7.463 -7.989 1.00 88.25 181 ALA A C 1
ATOM 1354 O O . ALA A 1 181 ? 8.298 7.996 -8.121 1.00 88.25 181 ALA A O 1
ATOM 1355 N N . LEU A 1 182 ? 9.586 6.154 -8.205 1.00 91.44 182 LEU A N 1
ATOM 1356 C CA . LEU A 1 182 ? 8.529 5.264 -8.682 1.00 91.44 182 LEU A CA 1
ATOM 1357 C C . LEU A 1 182 ? 7.294 5.250 -7.755 1.00 91.44 182 LEU A C 1
ATOM 1359 O O . LEU A 1 182 ? 6.197 5.423 -8.284 1.00 91.44 182 LEU A O 1
ATOM 1363 N N . PRO A 1 183 ? 7.410 5.139 -6.412 1.00 92.56 183 PRO A N 1
ATOM 1364 C CA . PRO A 1 183 ? 6.265 5.278 -5.508 1.00 92.56 183 PRO A CA 1
ATOM 1365 C C . PRO A 1 183 ? 5.448 6.558 -5.720 1.00 92.56 183 PRO A C 1
ATOM 1367 O O . PRO A 1 183 ? 4.220 6.501 -5.753 1.00 92.56 183 PRO A O 1
ATOM 1370 N N . GLY A 1 184 ? 6.115 7.701 -5.913 1.00 90.94 184 GLY A N 1
ATOM 1371 C CA . GLY A 1 184 ? 5.448 8.984 -6.150 1.00 90.94 184 GLY A CA 1
ATOM 1372 C C . GLY A 1 184 ? 4.707 9.018 -7.486 1.00 90.94 184 GLY A C 1
ATOM 1373 O O . GLY A 1 184 ? 3.556 9.448 -7.547 1.00 90.94 184 GLY A O 1
ATOM 1374 N N . VAL A 1 185 ? 5.330 8.496 -8.547 1.00 92.56 185 VAL A N 1
ATOM 1375 C CA . VAL A 1 185 ? 4.692 8.373 -9.866 1.00 92.56 185 VAL A CA 1
ATOM 1376 C C . VAL A 1 185 ? 3.473 7.453 -9.797 1.00 92.56 185 VAL A C 1
ATOM 1378 O O . VAL A 1 185 ? 2.408 7.821 -10.286 1.00 92.56 185 VAL A O 1
ATOM 1381 N N . VAL A 1 186 ? 3.600 6.285 -9.161 1.00 92.75 186 VAL A N 1
ATOM 1382 C CA . VAL A 1 186 ? 2.489 5.339 -8.975 1.00 92.75 186 VAL A CA 1
ATOM 1383 C C . VAL A 1 186 ? 1.361 5.981 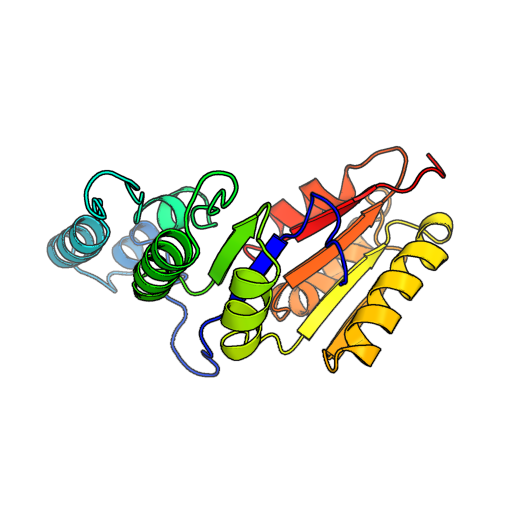-8.161 1.00 92.75 186 VAL A C 1
ATOM 1385 O O . VAL A 1 186 ? 0.201 5.837 -8.536 1.00 92.75 186 VAL A O 1
ATOM 1388 N N . GLY A 1 187 ? 1.680 6.771 -7.130 1.00 89.75 187 GLY A N 1
ATOM 1389 C CA . GLY A 1 187 ? 0.701 7.541 -6.350 1.00 89.75 187 GLY A CA 1
ATOM 1390 C C . GLY A 1 187 ? -0.069 8.588 -7.156 1.00 89.75 187 GLY A C 1
ATOM 1391 O O . GLY A 1 187 ? -1.206 8.903 -6.822 1.00 89.75 187 GLY A O 1
ATOM 1392 N N . GLY A 1 188 ? 0.497 9.083 -8.258 1.00 88.38 188 GLY A N 1
ATOM 1393 C CA . GLY A 1 188 ? -0.222 9.933 -9.209 1.00 88.38 188 GLY A CA 1
ATOM 1394 C C . GLY A 1 188 ? -1.169 9.173 -10.147 1.00 88.38 188 GLY A C 1
ATOM 1395 O O . GLY A 1 188 ? -2.005 9.794 -10.802 1.00 88.38 188 GLY A O 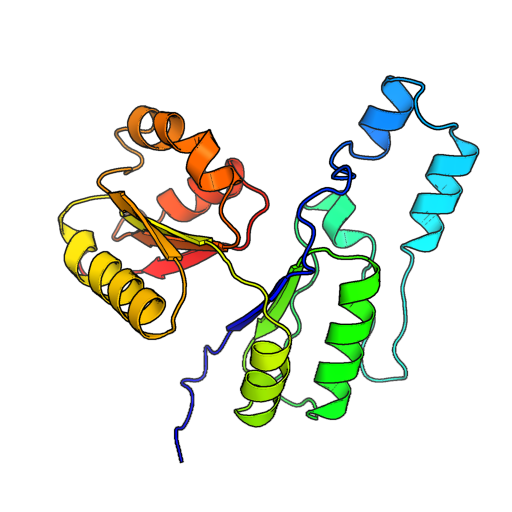1
ATOM 1396 N N . LEU A 1 189 ? -1.045 7.844 -10.247 1.00 87.25 189 LEU A N 1
ATOM 1397 C CA . LEU A 1 189 ? -1.815 7.017 -11.183 1.00 87.25 189 LEU A CA 1
ATOM 1398 C C . LEU A 1 189 ? -3.029 6.335 -10.551 1.00 87.25 189 LEU A C 1
ATOM 1400 O O . LEU A 1 189 ? -3.939 5.960 -11.289 1.00 87.25 189 LEU A O 1
ATOM 1404 N N . THR A 1 190 ? -3.038 6.166 -9.230 1.00 86.00 190 THR A N 1
ATOM 1405 C CA . THR A 1 190 ? -4.009 5.332 -8.514 1.00 86.00 190 THR A CA 1
ATOM 1406 C C . THR A 1 190 ? -4.377 5.925 -7.157 1.00 86.00 190 THR A C 1
ATOM 1408 O O . THR A 1 190 ? -3.569 6.579 -6.507 1.00 86.00 190 THR A O 1
ATOM 1411 N N . SER A 1 191 ? -5.602 5.661 -6.703 1.00 81.06 191 SER A N 1
ATOM 1412 C CA . SER A 1 191 ? -6.052 5.988 -5.342 1.00 81.06 191 SER A CA 1
ATOM 1413 C C . SER A 1 191 ? -5.880 4.816 -4.366 1.00 81.06 191 SER A C 1
ATOM 1415 O O . SER A 1 191 ? -6.372 4.865 -3.238 1.00 81.06 191 SER A O 1
ATOM 1417 N N . LYS A 1 192 ? -5.281 3.709 -4.820 1.00 85.44 192 LYS A N 1
ATOM 1418 C CA . LYS A 1 192 ? -5.074 2.504 -4.012 1.00 85.44 192 LYS A CA 1
ATOM 1419 C C . LYS A 1 192 ? -3.936 2.720 -3.009 1.00 85.44 192 LYS A C 1
ATOM 1421 O O . LYS A 1 192 ? -3.018 3.485 -3.292 1.00 85.44 192 LYS A O 1
ATOM 1426 N N . PRO A 1 193 ? -3.973 2.057 -1.840 1.00 86.81 193 PRO A N 1
ATOM 1427 C CA . PRO A 1 193 ? -2.904 2.151 -0.856 1.00 86.81 193 PRO A CA 1
ATOM 1428 C C . PRO A 1 193 ? -1.589 1.649 -1.453 1.00 86.81 193 PRO A C 1
ATOM 1430 O O . PRO A 1 193 ? -1.538 0.557 -2.023 1.00 86.81 193 PRO A O 1
ATOM 1433 N N . ILE A 1 194 ? -0.536 2.449 -1.283 1.00 89.69 194 ILE A N 1
ATOM 1434 C CA . ILE A 1 194 ? 0.817 2.139 -1.743 1.00 89.69 194 ILE A CA 1
ATOM 1435 C C . ILE A 1 194 ? 1.713 1.904 -0.530 1.00 89.69 194 ILE A C 1
ATOM 1437 O O . ILE A 1 194 ? 1.817 2.758 0.350 1.00 89.69 194 ILE A O 1
ATOM 1441 N N . VAL A 1 195 ? 2.395 0.763 -0.515 1.00 91.06 195 VAL A N 1
ATOM 1442 C CA . VAL A 1 195 ? 3.488 0.461 0.410 1.00 91.06 195 VAL A CA 1
ATOM 1443 C C . VAL A 1 195 ? 4.795 0.572 -0.366 1.00 91.06 195 VAL A C 1
ATOM 1445 O O . VAL A 1 195 ? 5.085 -0.250 -1.234 1.00 91.06 195 VAL A O 1
ATOM 1448 N N . ALA A 1 196 ? 5.575 1.612 -0.076 1.00 92.06 196 ALA A N 1
ATOM 1449 C CA . ALA A 1 196 ? 6.896 1.790 -0.666 1.00 92.06 196 ALA A CA 1
ATOM 1450 C C . ALA A 1 196 ? 7.935 0.981 0.121 1.00 92.06 196 ALA A C 1
ATOM 1452 O O . ALA A 1 196 ? 8.056 1.143 1.337 1.00 92.06 196 ALA A O 1
ATOM 1453 N N . VAL A 1 197 ? 8.683 0.128 -0.575 1.00 91.56 197 VAL A N 1
ATOM 1454 C CA . VAL A 1 197 ? 9.752 -0.701 -0.011 1.00 91.56 197 VAL A CA 1
ATOM 1455 C C . VAL A 1 197 ? 11.087 -0.194 -0.566 1.00 91.56 197 VAL A C 1
ATOM 1457 O O . VAL A 1 197 ? 11.377 -0.432 -1.742 1.00 91.56 197 VAL A O 1
ATOM 1460 N N . PRO A 1 198 ? 11.884 0.536 0.236 1.00 89.25 198 PRO A N 1
ATOM 1461 C CA . PRO A 1 198 ? 13.193 1.002 -0.200 1.00 89.25 198 PRO A CA 1
ATOM 1462 C C . PRO A 1 198 ? 14.179 -0.169 -0.268 1.00 89.25 198 PRO A C 1
ATOM 1464 O O . PRO A 1 198 ? 14.215 -1.002 0.641 1.00 89.25 198 PRO A O 1
ATOM 1467 N N . THR A 1 199 ? 14.997 -0.225 -1.317 1.00 86.06 199 THR A N 1
ATOM 1468 C CA . THR A 1 199 ? 16.081 -1.212 -1.448 1.00 86.06 199 THR A CA 1
ATOM 1469 C C . THR A 1 199 ? 17.440 -0.549 -1.237 1.00 86.06 199 THR A C 1
ATOM 1471 O O . THR A 1 199 ? 17.644 0.605 -1.594 1.00 86.06 199 THR A O 1
ATOM 1474 N N . SER A 1 200 ? 18.384 -1.280 -0.638 1.00 64.62 200 SER A N 1
ATOM 1475 C CA . SER A 1 200 ? 19.734 -0.791 -0.305 1.00 64.62 200 SER A CA 1
ATOM 1476 C C . SER A 1 200 ? 20.732 -0.864 -1.466 1.00 64.62 200 SER A C 1
ATOM 1478 O O . SER A 1 200 ? 21.928 -0.669 -1.265 1.00 64.62 200 SER A O 1
ATOM 1480 N N . VAL A 1 201 ? 20.265 -1.208 -2.669 1.00 60.38 201 VAL A N 1
ATOM 1481 C CA . VAL A 1 201 ? 21.087 -1.276 -3.891 1.00 60.38 201 VAL A CA 1
ATOM 1482 C C . VAL A 1 201 ? 21.190 0.083 -4.594 1.00 60.38 201 VAL A C 1
ATOM 1484 O O . VAL A 1 201 ? 21.716 0.168 -5.704 1.00 60.38 201 VAL A O 1
ATOM 1487 N N . GLY A 1 202 ? 20.720 1.144 -3.933 1.00 44.88 202 GLY A N 1
ATOM 1488 C CA . GLY A 1 202 ? 20.866 2.529 -4.341 1.00 44.88 202 GLY A CA 1
ATOM 1489 C C . GLY A 1 202 ? 20.861 3.478 -3.158 1.00 44.88 202 GLY A C 1
ATOM 1490 O O . GLY A 1 202 ? 20.070 3.230 -2.224 1.00 44.88 202 GLY A O 1
#

Sequence (202 aa):
MMVLPKACAVLARRSARGMPRLRTPIRTAMYSSQVSVSKAMDDWNALEYDVLEDFAKLDGQRAARTGFPEVVYSEGKTTDQVTTILVAMKKTNEIVLATRVSADVAALVKAHADLTVVCVLCAGTSDLPVAEEAAVTLELAGVHVQRIYDVGVAGLHRLLRNRQAIEDGDAIIVVAGMDGALPGVVGGLTSKPIVAVPTSVG

Mean predicted aligned error: 9.59 Å

InterPro domains:
  IPR000031 PurE domain [PF00731] (118-200)
  IPR000031 PurE domain [SM01001] (116-202)
  IPR039476 Pyridinium-3,5-biscarboxylic acid mononucleotide synthase LarB-like [PTHR43064] (116-202)

Organism: Aphanomyces astaci (NCBI:txid112090)

Solvent-accessible surface area (backbone atoms only — not comparable to full-atom values): 11585 Å² total; per-residue (Å²): 133,86,79,73,63,82,78,36,67,47,67,30,37,58,88,65,92,83,64,86,75,86,70,57,52,66,70,57,30,44,76,68,70,76,43,54,73,66,59,52,49,53,60,54,58,72,29,51,68,53,65,52,76,95,82,45,75,44,63,58,51,39,29,80,77,69,54,47,59,69,70,44,77,31,68,97,53,54,65,66,58,50,46,53,50,50,58,58,48,49,75,83,33,60,57,40,39,36,32,40,52,54,70,68,47,49,53,56,42,57,78,54,36,62,68,60,36,37,31,37,31,18,35,38,78,88,31,41,68,63,36,48,51,54,41,53,55,38,44,76,68,74,32,45,63,46,81,45,70,60,34,23,71,95,44,48,69,56,38,59,76,42,45,65,62,63,62,70,28,60,32,35,39,32,25,33,37,63,78,60,52,53,52,60,56,51,56,76,74,39,69,54,56,72,48,74,44,80,39,90,91,71

pLDDT: mean 78.57, std 15.26, range [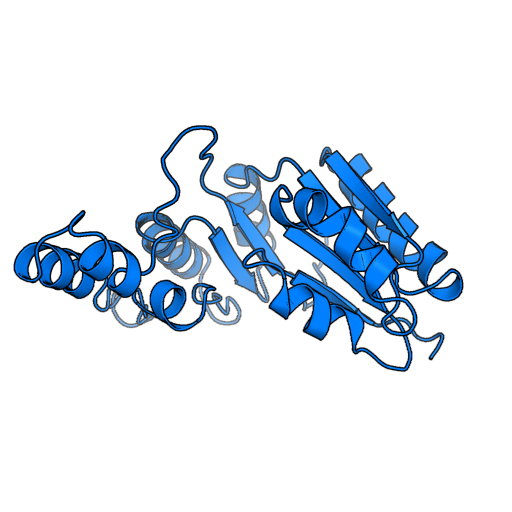31.31, 97.12]

Foldseek 3Di:
DDDDPQWDKFKAFDPDPPDPPPPCLLVNCVVVVVDDPVRSVVVQCVQPWDDPPPPDIANSCCCSVPVEGDEAECPPHDLVRSVVVQVVSVVRDRMYMYTRDDPVNRVVSVVRHPFAEEEQEEQAPVQVVVSVVVQVVCVVVVHHYHYQYNCHPVCVVSVVVCLVVLAPGQAYEYEYEDVLCVQVVSVVRYSHHYHYDYDPPD

Secondary structure (DSSP, 8-state):
-----TT-EEEEE---SSSPP--S-HHHHHHTTSS-HHHHHHHHHTTS-EEETTTEEE-TTHHHHHSS--EEE-TTS-HHHHHHHHHHHHHH-SEEEEES--HHHHHHHHTT----EEEEEESSGGGHHHHHHHHHHHHHTT-EEEEE-S--GGGHHHHHHTHHHHHH-SEEEEEE-TT-HHHHHHHTT--S-EEEEE-TT-